Protein AF-H8GZ94-F1 (afdb_monomer)

Organism: Deinococcus gobiensis (strain DSM 21396 / JCM 16679 / CGMCC 1.7299 / I-0) (NCBI:txid745776)

pLDDT: mean 88.28, std 13.11, range [33.66, 98.56]

Structure (mmCIF, N/CA/C/O backbone):
data_AF-H8GZ94-F1
#
_entry.id   AF-H8GZ94-F1
#
loop_
_atom_site.group_PDB
_atom_site.id
_atom_site.type_symbol
_atom_site.label_atom_id
_atom_site.label_alt_id
_atom_site.label_comp_id
_atom_site.label_asym_id
_atom_site.label_entity_id
_atom_site.label_seq_id
_atom_site.pdbx_PDB_ins_code
_atom_site.Cartn_x
_atom_site.Cartn_y
_atom_site.Cartn_z
_atom_site.occupancy
_atom_site.B_iso_or_equiv
_atom_site.auth_seq_id
_atom_site.auth_comp_id
_atom_site.auth_asym_id
_atom_site.auth_atom_id
_atom_site.pdbx_PDB_model_num
ATOM 1 N N . MET A 1 1 ? 19.993 11.493 5.400 1.00 33.66 1 MET A N 1
ATOM 2 C CA . MET A 1 1 ? 18.585 11.873 5.148 1.00 33.66 1 MET A CA 1
ATOM 3 C C . MET A 1 1 ? 18.010 10.772 4.273 1.00 33.66 1 MET A C 1
ATOM 5 O O . MET A 1 1 ? 18.636 10.466 3.273 1.00 33.66 1 MET A O 1
ATOM 9 N N . TRP A 1 2 ? 16.944 10.083 4.679 1.00 35.16 2 TRP A N 1
ATOM 10 C CA . TRP A 1 2 ? 16.466 8.873 3.986 1.00 35.16 2 TRP A CA 1
ATOM 11 C C . TRP A 1 2 ? 15.035 9.115 3.513 1.00 35.16 2 TRP A C 1
ATOM 13 O O . TRP A 1 2 ? 14.228 9.580 4.311 1.00 35.16 2 TRP A O 1
ATOM 23 N N . TRP A 1 3 ? 14.749 8.878 2.231 1.00 47.91 3 TRP A N 1
ATOM 24 C CA . TRP A 1 3 ? 13.504 9.278 1.574 1.00 47.91 3 TRP A CA 1
ATOM 25 C C . TRP A 1 3 ? 12.831 8.080 0.883 1.00 47.91 3 TRP A C 1
ATOM 27 O O . TRP A 1 3 ? 13.333 6.959 0.897 1.00 47.91 3 TRP A O 1
ATOM 37 N N . ALA A 1 4 ? 11.628 8.300 0.361 1.00 42.16 4 ALA A N 1
ATOM 38 C CA . ALA A 1 4 ? 10.856 7.315 -0.382 1.00 42.16 4 ALA A CA 1
ATOM 39 C C . ALA A 1 4 ? 9.926 8.047 -1.359 1.00 42.16 4 ALA A C 1
ATOM 41 O O . ALA A 1 4 ? 9.209 8.961 -0.959 1.00 42.16 4 ALA A O 1
ATOM 42 N N . SER A 1 5 ? 9.956 7.657 -2.636 1.00 43.75 5 SER A N 1
ATOM 43 C CA . SER A 1 5 ? 9.409 8.418 -3.774 1.00 43.75 5 SER A CA 1
ATOM 44 C C . SER A 1 5 ? 8.254 7.753 -4.525 1.00 43.75 5 SER A C 1
ATOM 46 O O . SER A 1 5 ? 7.937 8.171 -5.635 1.00 43.75 5 SER A O 1
ATOM 48 N N . SER A 1 6 ? 7.600 6.735 -3.958 1.00 53.56 6 SER A N 1
ATOM 49 C CA . SER A 1 6 ? 6.406 6.158 -4.600 1.00 53.56 6 SER A CA 1
ATOM 50 C C . SER A 1 6 ? 5.356 7.247 -4.838 1.00 53.56 6 SER A C 1
ATOM 52 O O . SER A 1 6 ? 5.119 8.038 -3.927 1.00 53.56 6 SER A O 1
ATOM 54 N N . ALA A 1 7 ? 4.734 7.300 -6.023 1.00 54.91 7 ALA A N 1
ATOM 55 C CA . ALA A 1 7 ? 3.637 8.222 -6.344 1.00 54.91 7 ALA A CA 1
ATOM 56 C C . ALA A 1 7 ? 2.291 7.773 -5.748 1.00 54.91 7 ALA A C 1
ATOM 58 O O . ALA A 1 7 ? 1.420 8.615 -5.534 1.00 54.91 7 ALA A O 1
ATOM 59 N N . ASP A 1 8 ? 2.161 6.484 -5.422 1.00 67.31 8 ASP A N 1
ATOM 60 C CA . ASP A 1 8 ? 0.963 5.901 -4.827 1.00 67.31 8 ASP A CA 1
ATOM 61 C C . ASP A 1 8 ? 0.708 6.509 -3.434 1.00 67.31 8 ASP A C 1
ATOM 63 O O . ASP A 1 8 ? 1.532 6.332 -2.521 1.00 67.31 8 ASP A O 1
ATOM 67 N N . PRO A 1 9 ? -0.398 7.260 -3.261 1.00 67.69 9 PRO A N 1
ATOM 68 C CA . PRO A 1 9 ? -0.756 7.836 -1.987 1.00 67.69 9 PRO A CA 1
ATOM 69 C C . PRO A 1 9 ? -1.123 6.799 -0.947 1.00 67.69 9 PRO A C 1
ATOM 71 O O . PRO A 1 9 ? -1.115 7.181 0.206 1.00 67.69 9 PRO A O 1
ATOM 74 N N . ASP A 1 10 ? -1.353 5.534 -1.272 1.00 72.50 10 ASP A N 1
ATOM 75 C CA . ASP A 1 10 ? -1.708 4.493 -0.303 1.00 72.50 10 ASP A CA 1
ATOM 76 C C . ASP A 1 10 ? -0.548 3.520 -0.039 1.00 72.50 10 ASP A C 1
ATOM 78 O O . ASP A 1 10 ? -0.680 2.573 0.736 1.00 72.50 10 ASP A O 1
ATOM 82 N N . HIS A 1 11 ? 0.636 3.793 -0.602 1.00 74.38 11 HIS A N 1
ATOM 83 C CA . HIS A 1 11 ? 1.797 2.931 -0.426 1.00 74.38 11 HIS A CA 1
ATOM 84 C C . HIS A 1 11 ? 2.153 2.781 1.070 1.00 74.38 11 HIS A C 1
ATOM 86 O O . HIS A 1 11 ? 2.442 3.787 1.726 1.00 74.38 11 HIS A O 1
ATOM 92 N N . PRO A 1 12 ? 2.254 1.554 1.619 1.00 71.69 12 PRO A N 1
ATOM 93 C CA . PRO A 1 12 ? 2.374 1.326 3.066 1.00 71.69 12 PRO A CA 1
ATOM 94 C C . PRO A 1 12 ? 3.643 1.935 3.681 1.00 71.69 12 PRO A C 1
ATOM 96 O O . PRO A 1 12 ? 3.646 2.386 4.824 1.00 71.69 12 PRO A O 1
ATOM 99 N N . LEU A 1 13 ? 4.732 2.037 2.910 1.00 76.31 13 LEU A N 1
ATOM 100 C CA . LEU A 1 13 ? 5.946 2.727 3.373 1.00 76.31 13 LEU A CA 1
ATOM 101 C C . LEU A 1 13 ? 5.743 4.223 3.655 1.00 76.31 13 LEU A C 1
ATOM 103 O O . LEU A 1 13 ? 6.531 4.791 4.407 1.00 76.31 13 LEU A O 1
ATOM 107 N N . ARG A 1 14 ? 4.696 4.861 3.112 1.00 77.75 14 ARG A N 1
ATOM 108 C CA . ARG A 1 14 ? 4.364 6.252 3.447 1.00 77.75 14 ARG A CA 1
ATOM 109 C C . ARG A 1 14 ? 3.828 6.412 4.875 1.00 77.75 14 ARG A C 1
ATOM 111 O O . ARG A 1 14 ? 3.797 7.530 5.368 1.00 77.75 14 ARG A O 1
ATOM 118 N N . ASP A 1 15 ? 3.432 5.318 5.524 1.00 77.62 15 ASP A N 1
ATOM 119 C CA . ASP A 1 15 ? 3.060 5.273 6.942 1.00 77.62 15 ASP A CA 1
ATOM 120 C C . ASP A 1 15 ? 4.214 4.767 7.811 1.00 77.62 15 ASP A C 1
ATOM 122 O O . ASP A 1 15 ? 4.535 5.363 8.839 1.00 77.62 15 ASP A O 1
ATOM 126 N N . ALA A 1 16 ? 4.872 3.688 7.375 1.00 76.69 16 ALA A N 1
ATOM 127 C CA . ALA A 1 16 ? 5.906 3.024 8.165 1.00 76.69 16 ALA A CA 1
ATOM 128 C C . ALA A 1 16 ? 7.192 3.857 8.310 1.00 76.69 16 ALA A C 1
ATOM 130 O O . ALA A 1 16 ? 7.829 3.828 9.362 1.00 76.69 16 ALA A O 1
ATOM 131 N N . LEU A 1 17 ? 7.596 4.592 7.266 1.00 79.38 17 LEU A N 1
ATOM 132 C CA . LEU A 1 17 ? 8.834 5.376 7.297 1.00 79.38 17 LEU A CA 1
ATOM 133 C C . LEU A 1 17 ? 8.734 6.592 8.241 1.00 79.38 17 LEU A C 1
ATOM 135 O O . LEU A 1 17 ? 9.612 6.710 9.097 1.00 79.38 17 LEU A O 1
ATOM 139 N N . PRO A 1 18 ? 7.691 7.446 8.177 1.00 78.12 18 PRO A N 1
ATOM 140 C CA . PRO A 1 18 ? 7.525 8.532 9.143 1.00 78.12 18 PRO A CA 1
ATOM 141 C C . PRO A 1 18 ? 7.412 8.036 10.582 1.00 78.12 18 PRO A C 1
ATOM 143 O O . PRO A 1 18 ? 8.135 8.532 11.440 1.00 78.12 18 PRO A O 1
ATOM 146 N N . ALA A 1 19 ? 6.642 6.963 10.820 1.00 74.88 19 ALA A N 1
ATOM 147 C CA . ALA A 1 19 ? 6.535 6.349 12.146 1.00 74.88 19 ALA A CA 1
ATOM 148 C C . ALA A 1 19 ? 7.908 5.930 12.713 1.00 74.88 19 ALA A C 1
ATOM 150 O O . ALA A 1 19 ? 8.183 6.106 13.901 1.00 74.88 19 ALA A O 1
ATOM 151 N N . ALA A 1 20 ? 8.809 5.459 11.844 1.00 77.00 20 ALA A N 1
ATOM 152 C CA . ALA A 1 20 ? 10.191 5.130 12.184 1.00 77.00 20 ALA A CA 1
ATOM 153 C C . ALA A 1 20 ? 11.146 6.348 12.229 1.00 77.00 20 ALA A C 1
ATOM 155 O O . ALA A 1 20 ? 12.355 6.181 12.390 1.00 77.00 20 ALA A O 1
ATOM 156 N N . GLY A 1 21 ? 10.629 7.573 12.110 1.00 78.19 21 GLY A N 1
ATOM 157 C CA . GLY A 1 21 ? 11.376 8.830 12.183 1.00 78.19 21 GLY A CA 1
ATOM 158 C C . GLY A 1 21 ? 12.022 9.272 10.868 1.00 78.19 21 GLY A C 1
ATOM 159 O O . GLY A 1 21 ? 12.883 10.156 10.875 1.00 78.19 21 GLY A O 1
ATOM 160 N N . PHE A 1 22 ? 11.654 8.670 9.734 1.00 79.31 22 PHE A N 1
ATOM 161 C CA . PHE A 1 22 ? 12.181 9.058 8.429 1.00 79.31 22 PHE A CA 1
ATOM 162 C C . PHE A 1 22 ? 11.337 10.156 7.784 1.00 79.31 22 PHE A C 1
ATOM 164 O O . PHE A 1 22 ? 10.138 10.010 7.565 1.00 79.31 22 PHE A O 1
ATOM 171 N N . THR A 1 23 ? 11.990 11.248 7.392 1.00 76.88 23 THR A N 1
ATOM 172 C CA . THR A 1 23 ? 11.337 12.318 6.636 1.00 76.88 23 THR A CA 1
ATOM 173 C C . THR A 1 23 ? 11.087 11.891 5.193 1.00 76.88 23 THR A C 1
ATOM 175 O O . THR A 1 23 ? 12.023 11.681 4.421 1.00 76.88 23 THR A O 1
ATOM 178 N N . LEU A 1 24 ? 9.820 11.846 4.795 1.00 74.00 24 LEU A N 1
ATOM 179 C CA . LEU A 1 24 ? 9.445 11.633 3.403 1.00 74.00 24 LEU A CA 1
ATOM 180 C C . LEU A 1 24 ? 9.543 12.930 2.599 1.00 74.00 24 LEU A C 1
ATOM 182 O O . LEU A 1 24 ? 9.115 13.991 3.045 1.00 74.00 24 LEU A O 1
ATOM 186 N N . ARG A 1 25 ? 10.066 12.827 1.377 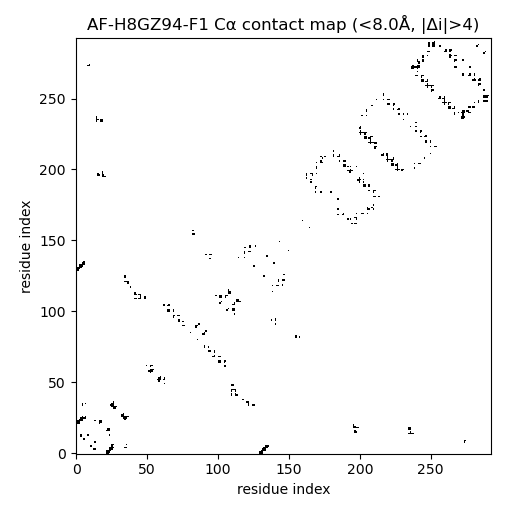1.00 68.94 25 ARG A N 1
ATOM 187 C CA . ARG A 1 25 ? 10.027 13.895 0.372 1.00 68.94 25 ARG A CA 1
ATOM 188 C C . ARG A 1 25 ? 9.197 13.397 -0.809 1.00 68.94 25 ARG A C 1
ATOM 190 O O . ARG A 1 25 ? 9.633 12.501 -1.524 1.00 68.94 25 ARG A O 1
ATOM 197 N N . GLY A 1 26 ? 7.979 13.924 -0.945 1.00 61.31 26 GLY A N 1
ATOM 198 C CA . GLY A 1 26 ? 6.981 13.492 -1.930 1.00 61.31 26 GLY A CA 1
ATOM 199 C C . GLY A 1 26 ? 6.674 14.520 -3.027 1.00 61.31 26 GLY A C 1
ATOM 200 O O . GLY A 1 26 ? 7.299 15.573 -3.111 1.00 61.31 26 GLY A O 1
ATOM 201 N N . VAL A 1 27 ? 5.681 14.179 -3.859 1.00 49.06 27 VAL A N 1
ATOM 202 C CA . VAL A 1 27 ? 5.289 14.775 -5.163 1.00 49.06 27 VAL A CA 1
ATOM 203 C C . VAL A 1 27 ? 4.833 16.247 -5.110 1.00 49.06 27 VAL A C 1
ATOM 205 O O . VAL A 1 27 ? 4.615 16.870 -6.138 1.00 49.06 27 VAL A O 1
ATOM 208 N N . ALA A 1 28 ? 4.726 16.858 -3.938 1.00 43.56 28 ALA A N 1
ATOM 209 C CA . ALA A 1 28 ? 4.537 18.298 -3.823 1.00 43.56 28 ALA A CA 1
ATOM 210 C C . ALA A 1 28 ? 5.059 18.745 -2.460 1.00 43.56 28 ALA A C 1
ATOM 212 O O . ALA A 1 28 ? 4.393 18.569 -1.446 1.00 43.56 28 ALA A O 1
ATOM 213 N N . LEU A 1 29 ? 6.269 19.299 -2.432 1.00 41.12 29 LEU A N 1
ATOM 214 C CA . LEU A 1 29 ? 6.642 20.217 -1.367 1.00 41.12 29 LEU A CA 1
ATOM 215 C C . LEU A 1 29 ? 6.258 21.612 -1.845 1.00 41.12 29 LEU A C 1
ATOM 217 O O . LEU A 1 29 ? 6.767 22.082 -2.871 1.00 41.12 29 LEU A O 1
ATOM 221 N N . GLU A 1 30 ? 5.354 22.245 -1.099 1.00 42.12 30 GLU A N 1
ATOM 222 C CA . GLU A 1 30 ? 5.251 23.698 -1.061 1.00 42.12 30 GLU A CA 1
ATOM 223 C C . GLU A 1 30 ? 6.687 24.233 -0.903 1.00 42.12 30 GLU A C 1
ATOM 225 O O . GLU A 1 30 ? 7.404 23.859 0.021 1.00 42.12 30 GLU A O 1
ATOM 230 N N . GLU A 1 31 ? 7.137 24.994 -1.903 1.00 39.78 31 GLU A N 1
ATOM 231 C CA . GLU A 1 31 ? 8.468 25.618 -2.029 1.00 39.78 31 GLU A CA 1
ATOM 232 C C . GLU A 1 31 ? 9.659 24.783 -2.562 1.00 39.78 31 GLU A C 1
ATOM 234 O O . GLU A 1 31 ? 10.772 25.305 -2.597 1.00 39.78 31 GLU A O 1
ATOM 239 N N . GLY A 1 32 ? 9.479 23.558 -3.088 1.00 44.38 32 GLY A N 1
ATOM 240 C CA . GLY A 1 32 ? 10.638 22.753 -3.551 1.00 44.38 32 GLY A CA 1
ATOM 241 C C . GLY A 1 32 ? 10.481 21.834 -4.767 1.00 44.38 32 GLY A C 1
ATOM 242 O O . GLY A 1 32 ? 11.477 21.259 -5.202 1.00 44.38 32 GLY A O 1
ATOM 243 N N . GLY A 1 33 ? 9.282 21.701 -5.341 1.00 51.66 33 GLY A N 1
ATOM 244 C CA . GLY A 1 33 ? 9.035 20.839 -6.505 1.00 51.66 33 GLY A CA 1
ATOM 245 C C . GLY A 1 33 ? 9.030 19.332 -6.190 1.00 51.66 33 GLY A C 1
ATOM 246 O O . GLY A 1 33 ? 9.651 18.855 -5.244 1.00 51.66 33 GLY A O 1
ATOM 247 N N . ALA A 1 34 ? 8.282 18.566 -6.983 1.00 59.12 34 ALA A N 1
ATOM 248 C CA . ALA A 1 34 ? 8.189 17.111 -6.868 1.00 59.12 34 ALA A CA 1
ATOM 249 C C . ALA A 1 34 ? 9.530 16.431 -7.209 1.00 59.12 34 ALA A C 1
ATOM 251 O O . ALA A 1 34 ? 10.133 16.764 -8.227 1.00 59.12 34 ALA A O 1
ATOM 252 N N . LEU A 1 35 ? 9.988 15.434 -6.443 1.00 64.62 35 LEU A N 1
ATOM 253 C CA . LEU A 1 35 ? 11.118 14.585 -6.873 1.00 64.62 35 LEU A CA 1
ATOM 254 C C . LEU A 1 35 ? 10.726 13.647 -8.022 1.00 64.62 35 LEU A C 1
ATOM 256 O O . LEU A 1 35 ? 11.535 13.382 -8.907 1.00 64.62 35 LEU A O 1
ATOM 260 N N . THR A 1 36 ? 9.477 13.189 -8.039 1.00 64.25 36 THR A N 1
ATOM 261 C CA . THR A 1 36 ? 8.897 12.434 -9.149 1.00 64.25 36 THR A CA 1
ATOM 262 C C . THR A 1 36 ? 8.179 13.382 -10.108 1.00 64.25 36 THR A C 1
ATOM 264 O O . THR A 1 36 ? 7.261 14.090 -9.691 1.00 64.25 36 THR A O 1
ATOM 267 N N . PRO A 1 37 ? 8.579 13.436 -11.387 1.00 68.50 37 PRO A N 1
ATOM 268 C CA . PRO A 1 37 ? 7.817 14.168 -12.386 1.00 68.50 37 PRO A CA 1
ATOM 269 C C . PRO A 1 37 ? 6.441 13.532 -12.601 1.00 68.50 37 PRO A C 1
ATOM 271 O O . PRO A 1 37 ? 6.271 12.323 -12.440 1.00 68.50 37 PRO A O 1
ATOM 274 N N . ASP A 1 38 ? 5.469 14.345 -13.009 1.00 74.75 38 ASP A N 1
ATOM 275 C CA . ASP A 1 38 ? 4.198 13.824 -13.497 1.00 74.75 38 ASP A CA 1
ATOM 276 C C . ASP A 1 38 ? 4.400 13.205 -14.889 1.00 74.75 38 ASP A C 1
ATOM 278 O O . ASP A 1 38 ? 4.720 13.892 -15.866 1.00 74.75 38 ASP A O 1
ATOM 282 N N . TRP A 1 39 ? 4.237 11.885 -14.962 1.00 82.06 39 TRP A N 1
ATOM 283 C CA . TRP A 1 39 ? 4.349 11.103 -16.189 1.00 82.06 39 TRP A CA 1
ATOM 284 C C . TRP A 1 39 ? 3.008 10.564 -16.692 1.00 82.06 39 TRP A C 1
ATOM 286 O O . TRP A 1 39 ? 3.009 9.726 -17.590 1.00 82.06 39 TRP A O 1
ATOM 296 N N . GLN A 1 40 ? 1.867 11.063 -16.197 1.00 83.25 40 GLN A N 1
ATOM 297 C CA . GLN A 1 40 ? 0.540 10.639 -16.678 1.00 83.25 40 GLN A CA 1
ATOM 298 C C . GLN A 1 40 ? 0.384 10.789 -18.200 1.00 83.25 40 GLN A C 1
ATOM 300 O O . GLN A 1 40 ? -0.305 10.004 -18.850 1.00 83.25 40 GLN A O 1
ATOM 305 N N . TRP A 1 41 ? 1.074 11.764 -18.798 1.00 86.88 41 TRP A N 1
ATOM 306 C CA . TRP A 1 41 ? 1.126 11.941 -20.249 1.00 86.88 41 TRP A CA 1
ATOM 307 C C . TRP A 1 41 ? 1.686 10.710 -20.986 1.00 86.88 41 TRP A C 1
ATOM 309 O O . TRP A 1 41 ? 1.211 10.390 -22.074 1.00 86.88 41 TRP A O 1
ATOM 319 N N . ALA A 1 42 ? 2.648 9.987 -20.404 1.00 88.94 42 ALA A N 1
ATOM 320 C CA . ALA A 1 42 ? 3.250 8.809 -21.024 1.00 88.94 42 ALA A CA 1
ATOM 321 C C . ALA A 1 42 ? 2.262 7.633 -21.080 1.00 88.94 42 ALA A C 1
ATOM 323 O O . ALA A 1 42 ? 2.235 6.904 -22.073 1.00 88.94 42 ALA A O 1
ATOM 324 N N . ASP A 1 43 ? 1.414 7.484 -20.057 1.00 86.69 43 ASP A N 1
ATOM 325 C CA . ASP A 1 43 ? 0.334 6.492 -20.044 1.00 86.69 43 ASP A CA 1
ATOM 326 C C . ASP A 1 43 ? -0.772 6.840 -21.047 1.00 86.69 43 ASP A C 1
ATOM 328 O O . ASP A 1 43 ? -1.268 5.961 -21.757 1.00 86.69 43 ASP A O 1
ATOM 332 N N . LEU A 1 44 ? -1.122 8.125 -21.173 1.00 91.56 44 LEU A N 1
ATOM 333 C CA . LEU A 1 44 ? -2.094 8.589 -22.168 1.00 91.56 44 LEU A CA 1
ATOM 334 C C . LEU A 1 44 ? -1.617 8.316 -23.600 1.00 91.56 44 LEU A C 1
ATOM 336 O O . LEU A 1 44 ? -2.373 7.785 -24.415 1.00 91.56 44 LEU A O 1
ATOM 340 N N . GLU A 1 45 ? -0.363 8.641 -23.914 1.00 95.31 45 GLU A N 1
ATOM 341 C CA . GLU A 1 45 ? 0.210 8.372 -25.237 1.00 95.31 45 GLU A CA 1
ATOM 342 C C . GLU A 1 45 ? 0.342 6.868 -25.515 1.00 95.31 45 GLU A C 1
ATOM 344 O O . GLU A 1 45 ? 0.081 6.420 -26.636 1.00 95.31 45 GLU A O 1
ATOM 349 N N . ARG A 1 46 ? 0.675 6.066 -24.493 1.00 92.50 46 ARG A N 1
ATOM 350 C CA . ARG A 1 46 ? 0.685 4.601 -24.585 1.00 92.50 46 ARG A CA 1
ATOM 351 C C . ARG A 1 46 ? -0.694 4.056 -24.961 1.00 92.50 46 ARG A C 1
ATOM 353 O O . ARG A 1 46 ? -0.797 3.281 -25.911 1.00 92.50 46 ARG A O 1
ATOM 360 N N . ALA A 1 47 ? -1.748 4.494 -24.274 1.00 93.62 47 ALA A N 1
ATOM 361 C CA . ALA A 1 47 ? -3.118 4.066 -24.557 1.00 93.62 47 ALA A CA 1
ATOM 362 C C . ALA A 1 47 ? -3.570 4.455 -25.980 1.00 93.62 47 ALA A C 1
ATOM 364 O O . ALA A 1 47 ? -4.231 3.677 -26.674 1.00 93.62 47 ALA A O 1
ATOM 365 N N . GLN A 1 48 ? -3.176 5.642 -26.457 1.00 96.81 48 GLN A N 1
ATOM 366 C CA . GLN A 1 48 ? -3.446 6.076 -27.832 1.00 96.81 48 GLN A CA 1
ATOM 367 C C . GLN A 1 48 ? -2.739 5.190 -28.867 1.00 96.81 48 GLN A C 1
ATOM 369 O O . GLN A 1 48 ? -3.368 4.769 -29.843 1.00 96.81 48 GLN A O 1
ATOM 374 N N . LEU A 1 49 ? -1.458 4.864 -28.650 1.00 96.62 49 LEU A N 1
ATOM 375 C CA . LEU A 1 49 ? -0.709 3.956 -29.521 1.00 96.62 49 LEU A CA 1
ATOM 376 C C . LEU A 1 49 ? -1.363 2.571 -29.574 1.00 96.62 49 LEU A C 1
ATOM 378 O O . LEU A 1 49 ? -1.523 2.016 -30.660 1.00 96.62 49 LEU A O 1
ATOM 382 N N . GLU A 1 50 ? -1.756 2.010 -28.430 1.00 95.56 50 GLU A N 1
ATOM 383 C CA . GLU A 1 50 ? -2.420 0.703 -28.369 1.00 95.56 50 GLU A CA 1
ATOM 384 C C . GLU A 1 50 ? -3.725 0.692 -29.172 1.00 95.56 50 GLU A C 1
ATOM 386 O O . GLU A 1 50 ? -3.939 -0.207 -29.991 1.00 95.56 50 GLU A O 1
ATOM 391 N N . SER A 1 51 ? -4.552 1.731 -29.012 1.00 96.88 51 SER A N 1
ATOM 392 C CA . SER A 1 51 ? -5.787 1.914 -29.783 1.00 96.88 51 SER A CA 1
ATOM 393 C C . SER A 1 51 ? -5.526 1.983 -31.292 1.00 96.88 51 SER A C 1
ATOM 395 O O . SER A 1 51 ? -6.253 1.380 -32.085 1.00 96.88 51 SER A O 1
ATOM 397 N N . PHE A 1 52 ? -4.456 2.666 -31.711 1.00 97.19 52 PHE A N 1
ATOM 398 C CA . PHE A 1 52 ? -4.055 2.727 -33.115 1.00 97.19 52 PHE A CA 1
ATOM 399 C C . PHE A 1 52 ? -3.561 1.369 -33.635 1.00 97.19 52 PHE A C 1
ATOM 401 O O . PHE A 1 52 ? -4.025 0.890 -34.670 1.00 97.19 52 PHE A O 1
ATOM 408 N N . LEU A 1 53 ? -2.652 0.705 -32.916 1.00 97.12 53 LEU A N 1
ATOM 409 C CA . LEU A 1 53 ? -2.077 -0.581 -33.324 1.00 97.12 53 LEU A CA 1
ATOM 410 C C . LEU A 1 53 ? -3.128 -1.696 -33.395 1.00 97.12 53 LEU A C 1
ATOM 412 O O . LEU A 1 53 ? -3.034 -2.570 -34.263 1.00 97.12 53 LEU A O 1
ATOM 416 N N . ALA A 1 54 ? -4.147 -1.658 -32.533 1.00 96.75 54 ALA A N 1
ATOM 417 C CA . ALA A 1 54 ? -5.237 -2.630 -32.522 1.00 96.75 54 ALA A CA 1
ATOM 418 C C . ALA A 1 54 ? -6.051 -2.649 -33.831 1.00 96.75 54 ALA A C 1
ATOM 420 O O . ALA A 1 54 ? -6.606 -3.690 -34.193 1.00 96.75 54 ALA A O 1
ATOM 421 N N . GLN A 1 55 ? -6.074 -1.539 -34.578 1.00 97.50 55 GLN A N 1
ATOM 422 C CA . GLN A 1 55 ? -6.821 -1.411 -35.836 1.00 97.50 55 GLN A CA 1
ATOM 423 C C . GLN A 1 55 ? -6.175 -2.184 -36.998 1.00 97.50 55 GLN A C 1
ATOM 425 O O . GLN A 1 55 ? -6.851 -2.507 -37.975 1.00 97.50 55 GLN A O 1
ATOM 430 N N . TYR A 1 56 ? -4.888 -2.544 -36.896 1.00 96.44 56 TYR A N 1
ATOM 431 C CA . TYR A 1 56 ? -4.129 -3.155 -37.991 1.00 96.44 56 TYR A CA 1
ATOM 432 C C . TYR A 1 56 ? -3.646 -4.576 -37.646 1.00 96.44 56 TYR A C 1
ATOM 434 O O . TYR A 1 56 ? -3.196 -4.826 -36.527 1.00 96.44 56 TYR A O 1
ATOM 442 N N . PRO A 1 57 ? -3.664 -5.546 -38.586 1.00 95.94 57 PRO A N 1
ATOM 443 C CA . PRO A 1 57 ? -3.161 -6.904 -38.333 1.00 95.94 57 PRO A CA 1
ATOM 444 C C . PRO A 1 57 ? -1.701 -6.957 -37.857 1.00 95.94 57 PRO A C 1
ATOM 446 O O . PRO A 1 57 ? -1.385 -7.711 -36.939 1.00 95.94 57 PRO A O 1
ATOM 449 N N . GLN A 1 58 ? -0.827 -6.136 -38.449 1.00 95.69 58 GLN A N 1
ATOM 450 C CA . GLN A 1 58 ? 0.585 -6.043 -38.062 1.00 95.69 58 GLN A CA 1
ATOM 451 C C . GLN A 1 58 ? 0.738 -5.431 -36.662 1.00 95.69 58 GLN A C 1
ATOM 453 O O . GLN A 1 58 ? 1.473 -5.971 -35.837 1.00 95.69 58 GLN A O 1
ATOM 458 N N . GLY A 1 59 ? -0.022 -4.372 -36.354 1.00 96.81 59 GLY A N 1
ATOM 459 C CA . GLY A 1 59 ? -0.037 -3.745 -35.030 1.00 96.81 59 GLY A CA 1
ATOM 460 C C . GLY A 1 59 ? -0.504 -4.701 -33.930 1.00 96.81 59 GLY A C 1
ATOM 461 O O . GLY A 1 59 ? 0.165 -4.837 -32.911 1.00 96.81 59 GLY A O 1
ATOM 462 N N . ARG A 1 60 ? -1.554 -5.493 -34.180 1.00 97.75 60 ARG A N 1
ATOM 463 C CA . ARG A 1 60 ? -1.970 -6.588 -33.279 1.00 97.75 60 ARG A CA 1
ATOM 464 C C . ARG A 1 60 ? -0.898 -7.665 -33.090 1.00 97.75 60 ARG A C 1
ATOM 466 O O . ARG A 1 60 ? -0.892 -8.348 -32.070 1.00 97.75 60 ARG A O 1
ATOM 473 N N . GLY A 1 61 ? -0.017 -7.872 -34.069 1.00 98.00 61 GLY A N 1
ATOM 474 C CA . GLY A 1 61 ? 1.164 -8.729 -33.923 1.00 98.00 61 GLY A CA 1
ATOM 475 C C . GLY A 1 61 ? 2.167 -8.152 -32.925 1.00 98.00 61 GLY A C 1
ATOM 476 O O . GLY A 1 61 ? 2.565 -8.849 -31.996 1.00 98.00 61 GLY A O 1
ATOM 477 N N . ARG A 1 62 ? 2.496 -6.864 -33.070 1.00 97.69 62 ARG A N 1
ATOM 478 C CA . ARG A 1 62 ? 3.394 -6.124 -32.166 1.00 97.69 62 ARG A CA 1
ATOM 479 C C . ARG A 1 62 ? 2.866 -6.096 -30.727 1.00 97.69 62 ARG A C 1
ATOM 481 O O . ARG A 1 62 ? 3.605 -6.403 -29.799 1.00 97.69 62 ARG A O 1
ATOM 488 N N . LEU A 1 63 ? 1.570 -5.827 -30.549 1.00 97.62 63 LEU A N 1
ATOM 489 C CA . LEU A 1 63 ? 0.917 -5.845 -29.234 1.00 97.62 63 LEU A CA 1
ATOM 490 C C . LEU A 1 63 ? 0.980 -7.226 -28.568 1.00 97.62 63 LEU A C 1
ATOM 492 O O . LEU A 1 63 ? 1.262 -7.313 -27.379 1.00 97.62 63 LEU A O 1
ATOM 496 N N . ARG A 1 64 ? 0.777 -8.314 -29.326 1.00 98.06 64 ARG A N 1
ATOM 497 C CA . ARG A 1 64 ? 0.911 -9.680 -28.791 1.00 98.06 64 ARG A CA 1
ATOM 498 C C . ARG A 1 64 ? 2.339 -10.009 -28.362 1.00 98.06 64 ARG A C 1
ATOM 500 O O . ARG A 1 64 ? 2.507 -10.690 -27.360 1.00 98.06 64 ARG A O 1
ATOM 507 N N . ALA A 1 65 ? 3.344 -9.540 -29.100 1.00 97.38 65 ALA A N 1
ATOM 508 C CA . ALA A 1 65 ? 4.743 -9.732 -28.724 1.00 97.38 65 ALA A CA 1
ATOM 509 C C . ALA A 1 65 ? 5.079 -9.004 -27.411 1.00 97.38 65 ALA A C 1
ATOM 511 O O . ALA A 1 65 ? 5.674 -9.599 -26.520 1.00 97.38 65 ALA A O 1
ATOM 512 N N . ALA A 1 66 ? 4.623 -7.758 -27.255 1.00 96.25 66 ALA A N 1
ATOM 513 C CA . ALA A 1 66 ? 4.785 -7.010 -26.009 1.00 96.25 66 ALA A CA 1
ATOM 514 C C . ALA A 1 66 ? 4.053 -7.669 -24.826 1.00 96.25 66 ALA A C 1
ATOM 516 O O . ALA A 1 66 ? 4.630 -7.829 -23.756 1.00 96.25 66 ALA A O 1
ATOM 517 N N . ALA A 1 67 ? 2.816 -8.130 -25.039 1.00 95.50 67 ALA A N 1
ATOM 518 C CA . ALA A 1 67 ? 2.047 -8.835 -24.014 1.00 95.50 67 ALA A CA 1
ATOM 519 C C . ALA A 1 67 ? 2.698 -10.165 -23.590 1.00 95.50 67 ALA A C 1
ATOM 521 O O . ALA A 1 67 ? 2.570 -10.573 -22.439 1.00 95.50 67 ALA A O 1
ATOM 522 N N . ALA A 1 68 ? 3.406 -10.848 -24.497 1.00 97.94 68 ALA A N 1
ATOM 523 C CA . ALA A 1 68 ? 4.167 -12.046 -24.150 1.00 97.94 68 ALA A CA 1
ATOM 524 C C . ALA A 1 68 ? 5.334 -11.718 -23.203 1.00 97.94 68 ALA A C 1
ATOM 526 O O . ALA A 1 68 ? 5.495 -12.399 -22.194 1.00 97.94 68 ALA A O 1
ATOM 527 N N . ALA A 1 69 ? 6.081 -10.641 -23.472 1.00 95.19 69 ALA A N 1
ATOM 528 C CA . ALA A 1 69 ? 7.148 -10.177 -22.582 1.00 95.19 69 ALA A CA 1
ATOM 529 C C . ALA A 1 69 ? 6.610 -9.783 -21.193 1.00 95.19 69 ALA A C 1
ATOM 531 O O . ALA A 1 69 ? 7.204 -10.124 -20.171 1.00 95.19 69 ALA A O 1
ATOM 532 N N . GLU A 1 70 ? 5.459 -9.106 -21.142 1.00 94.19 70 GLU A N 1
ATOM 533 C CA . GLU A 1 70 ? 4.783 -8.772 -19.883 1.00 94.19 70 GLU A CA 1
ATOM 534 C C . GLU A 1 70 ? 4.342 -10.029 -19.118 1.00 94.19 70 GLU A C 1
ATOM 536 O O . GLU A 1 70 ? 4.542 -10.121 -17.907 1.00 94.19 70 GLU A O 1
ATOM 541 N N . ALA A 1 71 ? 3.803 -11.035 -19.813 1.00 96.00 71 ALA A N 1
ATOM 542 C CA . ALA A 1 71 ? 3.414 -12.303 -19.200 1.00 96.00 71 ALA A CA 1
ATOM 543 C C . ALA A 1 71 ? 4.617 -13.076 -18.631 1.00 96.00 71 ALA A C 1
ATOM 545 O O . ALA A 1 71 ? 4.508 -13.674 -17.559 1.00 96.00 71 ALA A O 1
ATOM 546 N N . GLU A 1 72 ? 5.766 -13.050 -19.310 1.00 95.94 72 GLU A N 1
ATOM 547 C CA . GLU A 1 72 ? 7.009 -13.662 -18.829 1.00 95.94 72 GLU A CA 1
ATOM 548 C C . GLU A 1 72 ? 7.524 -12.980 -17.555 1.00 95.94 72 GLU A C 1
ATOM 550 O O . GLU A 1 72 ? 7.805 -13.662 -16.561 1.00 95.94 72 GLU A O 1
ATOM 555 N N . LEU A 1 73 ? 7.570 -11.641 -17.535 1.00 93.50 73 LEU A N 1
ATOM 556 C CA . LEU A 1 73 ? 7.918 -10.887 -16.328 1.00 93.50 73 LEU A CA 1
ATOM 557 C C . LEU A 1 73 ? 6.907 -11.147 -15.201 1.00 93.50 73 LEU A C 1
ATOM 559 O O . LEU A 1 73 ? 7.293 -11.402 -14.060 1.00 93.50 73 LEU A O 1
ATOM 563 N N . GLY A 1 74 ? 5.611 -11.158 -15.518 1.00 93.56 74 GLY A N 1
ATOM 564 C CA . GLY A 1 74 ? 4.545 -11.472 -14.569 1.00 93.56 74 GLY A CA 1
ATOM 565 C C . GLY A 1 74 ? 4.702 -12.862 -13.947 1.00 93.56 74 GLY A C 1
ATOM 566 O O . GLY A 1 74 ? 4.574 -13.015 -12.730 1.00 93.56 74 GLY A O 1
ATOM 567 N N . ALA A 1 75 ? 5.054 -13.876 -14.741 1.00 94.19 75 ALA A N 1
ATOM 568 C CA . ALA A 1 75 ? 5.325 -15.227 -14.249 1.00 94.19 75 ALA A CA 1
ATOM 569 C C . ALA A 1 75 ? 6.545 -15.267 -13.311 1.00 94.19 75 ALA A C 1
ATOM 571 O O . ALA A 1 75 ? 6.521 -15.954 -12.284 1.00 94.19 75 ALA A O 1
ATOM 572 N N . LEU A 1 76 ? 7.594 -14.500 -13.625 1.00 92.50 76 LEU A N 1
ATOM 573 C CA . LEU A 1 76 ? 8.783 -14.374 -12.783 1.00 92.50 76 LEU A CA 1
ATOM 574 C C . LEU A 1 76 ? 8.456 -13.737 -11.422 1.00 92.50 76 LEU A C 1
ATOM 576 O O . LEU A 1 76 ? 8.887 -14.260 -10.386 1.00 92.50 76 LEU A O 1
ATOM 580 N N . LEU A 1 77 ? 7.665 -12.659 -11.421 1.00 90.50 77 LEU A N 1
ATOM 581 C CA . LEU A 1 77 ? 7.266 -11.908 -10.223 1.00 90.50 77 LEU A CA 1
ATOM 582 C C . LEU A 1 77 ? 6.178 -12.606 -9.391 1.00 90.50 77 LEU A C 1
ATOM 584 O O . LEU A 1 77 ? 6.077 -12.361 -8.193 1.00 90.50 77 LEU A O 1
ATOM 588 N N . SER A 1 78 ? 5.404 -13.516 -9.989 1.00 91.38 78 SER A N 1
ATOM 589 C CA . SER A 1 78 ? 4.368 -14.294 -9.284 1.00 91.38 78 SER A CA 1
ATOM 590 C C . SER A 1 78 ? 4.936 -15.402 -8.389 1.00 91.38 78 SER A C 1
ATOM 592 O O . SER A 1 78 ? 4.247 -15.937 -7.521 1.00 91.38 78 SER A O 1
ATOM 594 N N . ARG A 1 79 ? 6.200 -15.781 -8.590 1.00 91.38 79 ARG A N 1
ATOM 595 C CA . ARG A 1 79 ? 6.916 -16.705 -7.699 1.00 91.38 79 ARG A CA 1
ATOM 596 C C . ARG A 1 79 ? 7.287 -15.991 -6.387 1.00 91.38 79 ARG A C 1
ATOM 598 O O . ARG A 1 79 ? 7.592 -14.803 -6.442 1.00 91.38 79 ARG A O 1
ATOM 605 N N . PRO A 1 80 ? 7.403 -16.690 -5.239 1.00 89.12 80 PRO A N 1
ATOM 606 C CA . PRO A 1 80 ? 7.752 -16.068 -3.956 1.00 89.12 80 PRO A CA 1
ATOM 607 C C . PRO A 1 80 ? 8.990 -15.157 -4.031 1.00 89.12 80 PRO A C 1
ATOM 609 O O . PRO A 1 80 ? 10.085 -15.608 -4.380 1.00 89.12 80 PRO A O 1
ATOM 612 N N . LEU A 1 81 ? 8.817 -13.871 -3.721 1.00 85.56 81 LEU A N 1
ATOM 613 C CA . LEU A 1 81 ? 9.880 -12.864 -3.723 1.00 85.56 81 LEU A CA 1
ATOM 614 C C . LEU A 1 81 ? 10.489 -12.764 -2.322 1.00 85.56 81 LEU A C 1
ATOM 616 O O . LEU A 1 81 ? 9.962 -12.089 -1.443 1.00 85.56 81 LEU A O 1
ATOM 620 N N . THR A 1 82 ? 11.592 -13.475 -2.100 1.00 85.38 82 THR A N 1
ATOM 621 C CA . THR A 1 82 ? 12.389 -13.339 -0.873 1.00 85.38 82 THR A CA 1
ATOM 622 C C . THR A 1 82 ? 13.359 -12.156 -0.993 1.00 85.38 82 THR A C 1
ATOM 624 O O . THR A 1 82 ? 13.695 -11.769 -2.116 1.00 85.38 82 THR A O 1
ATOM 627 N N . PRO A 1 83 ? 13.878 -11.613 0.126 1.00 83.44 83 PRO A N 1
ATOM 628 C CA . PRO A 1 83 ? 14.898 -10.559 0.096 1.00 83.44 83 PRO A CA 1
ATOM 629 C C . PRO A 1 83 ? 16.119 -10.918 -0.772 1.00 83.44 83 PRO A C 1
ATOM 631 O O . PRO A 1 83 ? 16.588 -10.096 -1.551 1.00 83.44 83 PRO A O 1
ATOM 634 N N . ALA A 1 84 ? 16.569 -12.178 -0.727 1.00 82.81 84 ALA A N 1
ATOM 635 C CA . ALA A 1 84 ? 17.665 -12.674 -1.564 1.00 82.81 84 ALA A CA 1
ATOM 636 C C . ALA A 1 84 ? 17.305 -12.788 -3.058 1.00 82.81 84 ALA A C 1
ATOM 638 O O . ALA A 1 84 ? 18.188 -12.765 -3.913 1.00 82.81 84 ALA A O 1
ATOM 639 N N . ARG A 1 85 ? 16.016 -12.944 -3.388 1.00 88.44 85 ARG A N 1
ATOM 640 C CA . ARG A 1 85 ? 15.549 -13.140 -4.765 1.00 88.44 85 ARG A CA 1
ATOM 641 C C . ARG A 1 85 ? 15.160 -11.840 -5.456 1.00 88.44 85 ARG A C 1
ATOM 643 O O . ARG A 1 85 ? 15.398 -11.718 -6.646 1.00 88.44 85 ARG A O 1
ATOM 650 N N . VAL A 1 86 ? 14.568 -10.880 -4.746 1.00 88.00 86 VAL A N 1
ATOM 651 C CA . VAL A 1 86 ? 14.004 -9.667 -5.369 1.00 88.00 86 VAL A CA 1
ATOM 652 C C . VAL A 1 86 ? 15.058 -8.805 -6.078 1.00 88.00 86 VAL A C 1
ATOM 654 O O . VAL A 1 86 ? 14.741 -8.161 -7.070 1.00 88.00 86 VAL A O 1
ATOM 657 N N . LEU A 1 87 ? 16.314 -8.853 -5.621 1.00 88.62 87 LEU A N 1
ATOM 658 C CA . LEU A 1 87 ? 17.461 -8.186 -6.252 1.00 88.62 87 LEU A CA 1
ATOM 659 C C . LEU A 1 87 ? 18.445 -9.175 -6.902 1.00 88.62 87 LEU A C 1
ATOM 661 O O . LEU A 1 87 ? 19.600 -8.827 -7.140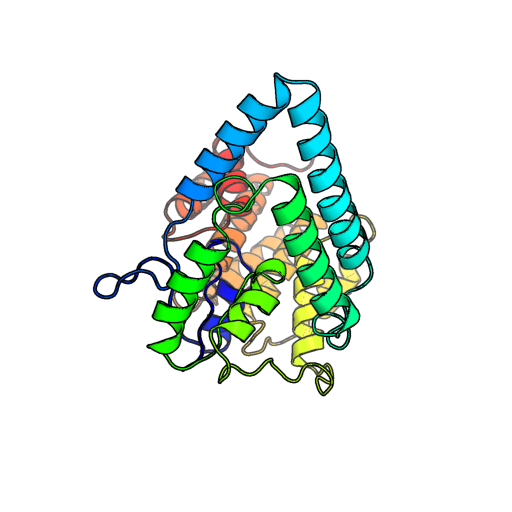 1.00 88.62 87 LEU A O 1
ATOM 665 N N . SER A 1 88 ? 18.030 -10.422 -7.148 1.00 90.56 88 SER A N 1
ATOM 666 C CA . SER A 1 88 ? 18.914 -11.419 -7.756 1.00 90.56 88 SER A CA 1
ATOM 667 C C . SER A 1 88 ? 19.170 -11.113 -9.238 1.00 90.56 88 SER A C 1
ATOM 669 O O . SER A 1 88 ? 18.324 -10.493 -9.892 1.00 90.56 88 SER A O 1
ATOM 671 N N . PRO A 1 89 ? 20.284 -11.609 -9.811 1.00 92.31 89 PRO A N 1
ATOM 672 C CA . PRO A 1 89 ? 20.533 -11.499 -11.247 1.00 92.31 89 PRO A CA 1
ATOM 673 C C . PRO A 1 89 ? 19.380 -12.047 -12.099 1.00 92.31 89 PRO A C 1
ATOM 675 O O . PRO A 1 89 ? 18.996 -11.405 -13.061 1.00 92.31 89 PRO A O 1
ATOM 678 N N . GLU A 1 90 ? 18.745 -13.159 -11.694 1.00 93.62 90 GLU A N 1
ATOM 679 C CA . GLU A 1 90 ? 17.575 -13.727 -12.394 1.00 93.62 90 GLU A CA 1
ATOM 680 C C . GLU A 1 90 ? 16.447 -12.694 -12.557 1.00 93.62 90 GLU A C 1
ATOM 682 O O . GLU A 1 90 ? 15.890 -12.550 -13.645 1.00 93.62 90 GLU A O 1
ATOM 687 N N . VAL A 1 91 ? 16.107 -11.969 -11.484 1.00 93.56 91 VAL A N 1
ATOM 688 C CA . VAL A 1 91 ? 15.029 -10.970 -11.514 1.00 93.56 91 VAL A CA 1
ATOM 689 C C . VAL A 1 91 ? 15.447 -9.737 -12.307 1.00 93.56 91 VAL A C 1
ATOM 691 O O . VAL A 1 91 ? 14.687 -9.281 -13.158 1.00 93.56 91 VAL A O 1
ATOM 694 N N . LEU A 1 92 ? 16.654 -9.216 -12.072 1.00 93.00 92 LEU A N 1
ATOM 695 C CA . LEU A 1 92 ? 17.137 -8.014 -12.756 1.00 93.00 92 LEU A CA 1
ATOM 696 C C . LEU A 1 92 ? 17.326 -8.243 -14.262 1.00 93.00 92 LEU A C 1
ATOM 698 O O . LEU A 1 92 ? 16.958 -7.380 -15.057 1.00 93.00 92 LEU A O 1
ATOM 702 N N . ASP A 1 93 ? 17.830 -9.408 -14.666 1.00 95.44 93 ASP A N 1
ATOM 703 C CA . ASP A 1 93 ? 17.972 -9.783 -16.075 1.00 95.44 93 ASP A CA 1
ATOM 704 C C . ASP A 1 93 ? 16.606 -10.027 -16.725 1.00 95.44 93 ASP A C 1
ATOM 706 O O . ASP A 1 93 ? 16.386 -9.606 -17.860 1.00 95.44 93 ASP A O 1
ATOM 710 N N . GLY A 1 94 ? 15.651 -10.617 -15.997 1.00 95.88 94 GLY A N 1
ATOM 711 C CA . GLY A 1 94 ? 14.266 -10.753 -16.457 1.00 95.88 94 GLY A CA 1
ATOM 712 C C . GLY A 1 94 ? 13.595 -9.402 -16.724 1.00 95.88 94 GLY A C 1
ATOM 713 O O . GLY A 1 94 ? 12.932 -9.227 -17.745 1.00 95.88 94 GLY A O 1
ATOM 714 N N . VAL A 1 95 ? 13.825 -8.411 -15.857 1.00 95.19 95 VAL A N 1
ATOM 715 C CA . VAL A 1 95 ? 13.358 -7.031 -16.069 1.00 95.19 95 VAL A CA 1
ATOM 716 C C . VAL A 1 95 ? 14.032 -6.390 -17.291 1.00 95.19 95 VAL A C 1
ATOM 718 O O . VAL A 1 95 ? 13.356 -5.748 -18.097 1.00 95.19 95 VAL A O 1
ATOM 721 N N . ARG A 1 96 ? 15.349 -6.575 -17.473 1.00 95.81 96 ARG A N 1
ATOM 722 C CA . ARG A 1 96 ? 16.071 -6.078 -18.663 1.00 95.81 96 ARG A CA 1
ATOM 723 C C . ARG A 1 96 ? 15.505 -6.679 -19.950 1.00 95.81 96 ARG A C 1
ATOM 725 O O . ARG A 1 96 ? 15.210 -5.935 -20.884 1.00 95.81 96 ARG A O 1
ATOM 732 N N . ALA A 1 97 ? 15.302 -7.997 -19.969 1.00 96.44 97 ALA A N 1
ATOM 733 C CA . ALA A 1 97 ? 14.746 -8.722 -21.107 1.00 96.44 97 ALA A CA 1
ATOM 734 C C . ALA A 1 97 ? 13.326 -8.248 -21.451 1.00 96.44 97 ALA A C 1
ATOM 736 O O . ALA A 1 97 ? 13.017 -8.044 -22.624 1.00 96.44 97 ALA A O 1
ATOM 737 N N . TYR A 1 98 ? 12.487 -7.993 -20.441 1.00 95.69 98 TYR A N 1
ATOM 738 C CA . TYR A 1 98 ? 11.156 -7.417 -20.635 1.00 95.69 98 TYR A CA 1
ATOM 739 C C . TYR A 1 98 ? 11.204 -6.066 -21.363 1.00 95.69 98 TYR A C 1
ATOM 741 O O . TYR A 1 98 ? 10.490 -5.868 -22.352 1.00 95.69 98 TYR A O 1
ATOM 749 N N . HIS A 1 99 ? 12.063 -5.142 -20.921 1.00 94.44 99 HIS A N 1
ATOM 750 C CA . HIS A 1 99 ? 12.174 -3.823 -21.554 1.00 94.44 99 HIS A CA 1
ATOM 751 C C . HIS A 1 99 ? 12.774 -3.893 -22.956 1.00 94.44 99 HIS A C 1
ATOM 753 O O . HIS A 1 99 ? 12.309 -3.193 -23.855 1.00 94.44 99 HIS A O 1
ATOM 759 N N . GLU A 1 100 ? 13.768 -4.755 -23.175 1.00 96.56 100 GLU A N 1
ATOM 760 C CA . GLU A 1 100 ? 14.348 -4.980 -24.501 1.00 96.56 100 GLU A CA 1
ATOM 761 C C . GLU A 1 100 ? 13.314 -5.551 -25.480 1.00 96.56 100 GLU A C 1
ATOM 763 O O . GLU A 1 100 ? 13.140 -5.008 -26.573 1.00 96.56 100 GLU A O 1
ATOM 768 N N . ALA A 1 101 ? 12.568 -6.581 -25.074 1.00 97.31 101 ALA A N 1
ATOM 769 C CA . ALA A 1 101 ? 11.520 -7.188 -25.890 1.00 97.31 101 ALA A CA 1
ATOM 770 C C . ALA A 1 101 ? 10.377 -6.205 -26.181 1.00 97.31 101 ALA A C 1
ATOM 772 O O . ALA A 1 101 ? 9.904 -6.119 -27.317 1.00 97.31 101 ALA A O 1
ATOM 773 N N . THR A 1 102 ? 9.969 -5.410 -25.188 1.00 96.06 102 THR A N 1
ATOM 774 C CA . THR A 1 102 ? 8.943 -4.370 -25.357 1.00 96.06 102 THR A CA 1
ATOM 775 C C . THR A 1 102 ? 9.407 -3.297 -26.339 1.00 96.06 102 THR A C 1
ATOM 777 O O . THR A 1 102 ? 8.663 -2.945 -27.257 1.00 96.06 102 THR A O 1
ATOM 780 N N . ARG A 1 103 ? 10.653 -2.824 -26.215 1.00 96.75 103 ARG A N 1
ATOM 781 C CA . ARG A 1 103 ? 11.249 -1.854 -27.144 1.00 96.75 103 ARG A CA 1
ATOM 782 C C . ARG A 1 103 ? 11.373 -2.424 -28.554 1.00 96.75 103 ARG A C 1
ATOM 784 O O . ARG A 1 103 ? 11.017 -1.742 -29.505 1.00 96.75 103 ARG A O 1
ATOM 791 N N . ALA A 1 104 ? 11.810 -3.671 -28.710 1.00 97.75 104 ALA A N 1
ATOM 792 C CA . ALA A 1 104 ? 11.880 -4.326 -30.017 1.00 97.75 104 ALA A CA 1
ATOM 793 C C . ALA A 1 104 ? 10.489 -4.491 -30.655 1.00 97.75 104 ALA A C 1
ATOM 795 O O . ALA A 1 104 ? 10.327 -4.356 -31.868 1.00 97.75 104 ALA A O 1
ATOM 796 N N . ALA A 1 105 ? 9.467 -4.764 -29.840 1.00 97.25 105 ALA A N 1
ATOM 797 C CA . ALA A 1 105 ? 8.103 -4.926 -30.312 1.00 97.25 105 ALA A CA 1
ATOM 798 C C . ALA A 1 105 ? 7.436 -3.593 -30.666 1.00 97.25 105 ALA A C 1
ATOM 800 O O . ALA A 1 105 ? 6.647 -3.565 -31.605 1.00 97.25 105 ALA A O 1
ATOM 801 N N . LEU A 1 106 ? 7.702 -2.498 -29.950 1.00 96.75 106 LEU A N 1
ATOM 802 C CA . LEU A 1 106 ? 6.873 -1.280 -29.986 1.00 96.75 106 LEU A CA 1
ATOM 803 C C . LEU A 1 106 ? 7.641 0.022 -30.238 1.00 96.75 106 LEU A C 1
ATOM 805 O O . LEU A 1 106 ? 7.001 1.067 -30.330 1.00 96.75 106 LEU A O 1
ATOM 809 N N . ASP A 1 107 ? 8.960 -0.063 -30.401 1.00 95.06 107 ASP A N 1
ATOM 810 C CA . ASP A 1 107 ? 9.904 1.055 -30.472 1.00 95.06 107 ASP A CA 1
ATOM 811 C C . ASP A 1 107 ? 9.968 1.887 -29.174 1.00 95.06 107 ASP A C 1
ATOM 813 O O . ASP A 1 107 ? 9.061 1.878 -28.337 1.00 95.06 107 ASP A O 1
ATOM 817 N N . GLU A 1 108 ? 11.078 2.606 -28.980 1.00 93.50 108 GLU A N 1
ATOM 818 C CA . GLU A 1 108 ? 11.196 3.576 -27.884 1.00 93.50 108 GLU A CA 1
ATOM 819 C C . GLU A 1 108 ? 10.268 4.775 -28.146 1.00 93.50 108 GLU A C 1
ATOM 821 O O . GLU A 1 108 ? 10.205 5.283 -29.266 1.00 93.50 108 GLU A O 1
ATOM 826 N N . GLY A 1 109 ? 9.551 5.235 -27.116 1.00 94.00 109 GLY A N 1
ATOM 827 C CA . GLY A 1 109 ? 8.555 6.306 -27.227 1.00 94.00 109 GLY A CA 1
ATOM 828 C C . GLY A 1 109 ? 7.244 5.908 -26.544 1.00 94.00 109 GLY A C 1
ATOM 829 O O . GLY A 1 109 ? 7.295 5.298 -25.474 1.00 94.00 109 GLY A O 1
ATOM 830 N N . PRO A 1 110 ? 6.062 6.158 -27.139 1.00 93.31 110 PRO A N 1
ATOM 831 C CA . PRO A 1 110 ? 4.785 5.755 -26.538 1.00 93.31 110 PRO A CA 1
ATOM 832 C C . PRO A 1 110 ? 4.696 4.243 -26.274 1.00 93.31 110 PRO A C 1
ATOM 834 O O . PRO A 1 110 ? 4.040 3.807 -25.332 1.00 93.31 110 PRO A O 1
ATOM 837 N N . GLY A 1 111 ? 5.408 3.435 -27.072 1.00 91.38 111 GLY A N 1
ATOM 838 C CA . GLY A 1 111 ? 5.526 1.986 -26.922 1.00 91.38 111 GLY A CA 1
ATOM 839 C C . GLY A 1 111 ? 6.038 1.552 -25.550 1.00 91.38 111 GLY A C 1
ATOM 840 O O . GLY A 1 111 ? 5.452 0.669 -24.930 1.00 91.38 111 GLY A O 1
ATOM 841 N N . THR A 1 112 ? 7.075 2.220 -25.058 1.00 91.19 112 THR A N 1
ATOM 842 C CA . THR A 1 112 ? 7.768 1.925 -23.796 1.00 91.19 112 THR A CA 1
ATOM 843 C C . THR A 1 112 ? 7.385 2.892 -22.673 1.00 91.19 112 THR A C 1
ATOM 845 O O . THR A 1 112 ? 8.086 2.971 -21.666 1.00 91.19 112 THR A O 1
ATOM 848 N N . ARG A 1 113 ? 6.302 3.672 -22.833 1.00 91.94 113 ARG A N 1
ATOM 849 C CA . ARG A 1 113 ? 5.960 4.801 -21.941 1.00 91.94 113 ARG A CA 1
ATOM 850 C C . ARG A 1 113 ? 7.134 5.767 -21.761 1.00 91.94 113 ARG A C 1
ATOM 852 O O . ARG A 1 113 ? 7.407 6.236 -20.655 1.00 91.94 113 ARG A O 1
ATOM 859 N N . TRP A 1 114 ? 7.861 6.021 -22.846 1.00 93.19 114 TRP A N 1
ATOM 860 C CA . TRP A 1 114 ? 9.017 6.913 -22.888 1.00 93.19 114 TRP A CA 1
ATOM 861 C C . TRP A 1 114 ? 10.061 6.588 -21.824 1.00 93.19 114 TRP A C 1
ATOM 863 O O . TRP A 1 114 ? 10.607 7.497 -21.194 1.00 93.19 114 TRP A O 1
ATOM 873 N N . GLN A 1 115 ? 10.307 5.296 -21.598 1.00 91.62 115 GLN A N 1
ATOM 874 C CA . GLN A 1 115 ? 11.149 4.823 -20.509 1.00 91.62 115 GLN A CA 1
ATOM 875 C C . GLN A 1 115 ? 12.488 5.562 -20.455 1.00 91.62 115 GLN A C 1
ATOM 877 O O . GLN A 1 115 ? 12.825 6.100 -19.406 1.00 91.62 115 GLN A O 1
ATOM 882 N N . ALA A 1 116 ? 13.228 5.659 -21.565 1.00 93.44 116 ALA A N 1
ATOM 883 C CA . ALA A 1 116 ? 14.543 6.303 -21.556 1.00 93.44 116 ALA A CA 1
ATOM 884 C C . ALA A 1 116 ? 14.464 7.757 -21.061 1.00 93.44 116 ALA A C 1
ATOM 886 O O . ALA A 1 116 ? 15.197 8.142 -20.153 1.00 93.44 116 ALA A O 1
ATOM 887 N N . ARG A 1 117 ? 13.500 8.528 -21.582 1.00 92.62 117 ARG A N 1
ATOM 888 C CA . ARG A 1 117 ? 13.260 9.922 -21.182 1.00 92.62 117 ARG A CA 1
ATOM 889 C C . ARG A 1 117 ? 12.857 10.035 -19.709 1.00 92.62 117 ARG A C 1
ATOM 891 O O . ARG A 1 117 ? 13.376 10.908 -19.018 1.00 92.62 117 ARG A O 1
ATOM 898 N N . ARG A 1 118 ? 11.944 9.180 -19.229 1.00 90.81 118 ARG A N 1
ATOM 899 C CA . ARG A 1 118 ? 11.511 9.173 -17.818 1.00 90.81 118 ARG A CA 1
ATOM 900 C C . ARG A 1 118 ? 12.686 8.871 -16.890 1.00 90.81 118 ARG A C 1
ATOM 902 O O . ARG A 1 118 ? 12.869 9.553 -15.886 1.00 90.81 118 ARG A O 1
ATOM 909 N N . LEU A 1 119 ? 13.504 7.881 -17.243 1.00 91.25 119 LEU A N 1
ATOM 910 C CA . LEU A 1 119 ? 14.657 7.483 -16.444 1.00 91.25 119 LEU A CA 1
ATOM 911 C C . LEU A 1 119 ? 15.761 8.546 -16.435 1.00 91.25 119 LEU A C 1
ATOM 913 O O . LEU A 1 119 ? 16.347 8.777 -15.381 1.00 91.25 119 LEU A O 1
ATOM 917 N N . ASP A 1 120 ? 16.021 9.217 -17.562 1.00 92.44 120 ASP A N 1
ATOM 918 C CA . ASP A 1 120 ? 16.972 10.337 -17.630 1.00 92.44 120 ASP A CA 1
ATOM 919 C C . ASP A 1 120 ? 16.528 11.494 -16.721 1.00 92.44 120 ASP A C 1
ATOM 921 O O . ASP A 1 120 ? 17.323 12.032 -15.949 1.00 92.44 120 ASP A O 1
ATOM 925 N N . GLU A 1 121 ? 15.240 11.850 -16.767 1.00 89.31 121 GLU A N 1
ATOM 926 C CA . GLU A 1 121 ? 14.675 12.903 -15.922 1.00 89.31 121 GLU A CA 1
ATOM 927 C C . GLU A 1 121 ? 14.726 12.537 -14.433 1.00 89.31 121 GLU A C 1
ATOM 929 O O . GLU A 1 121 ? 15.111 13.367 -13.605 1.00 89.31 121 GLU A O 1
ATOM 934 N N . LEU A 1 122 ? 14.368 11.296 -14.086 1.00 87.12 122 LEU A N 1
ATOM 935 C CA . LEU A 1 122 ? 14.453 10.802 -12.715 1.00 87.12 122 LEU A CA 1
ATOM 936 C C . LEU A 1 122 ? 15.897 10.850 -12.217 1.00 87.12 122 LEU A C 1
ATOM 938 O O . LEU A 1 122 ? 16.158 11.451 -11.179 1.00 87.12 122 LEU A O 1
ATOM 942 N N . ALA A 1 123 ? 16.840 10.277 -12.967 1.00 89.69 123 ALA A N 1
ATOM 943 C CA . ALA A 1 123 ? 18.246 10.241 -12.585 1.00 89.69 123 ALA A CA 1
ATOM 944 C C . ALA A 1 123 ? 18.825 11.645 -12.368 1.00 89.69 123 ALA A C 1
ATOM 946 O O . ALA A 1 123 ? 19.514 11.864 -11.377 1.00 89.69 123 ALA A O 1
ATOM 947 N N . ALA A 1 124 ? 18.484 12.619 -13.220 1.00 89.12 124 ALA A N 1
ATOM 948 C CA . ALA A 1 124 ? 18.915 14.005 -13.042 1.00 89.12 124 ALA A CA 1
ATOM 949 C C . ALA A 1 124 ? 18.434 14.611 -11.710 1.00 89.12 124 ALA A C 1
ATOM 951 O O . ALA A 1 124 ? 19.185 15.328 -11.049 1.00 89.12 124 ALA A O 1
ATOM 952 N N . ARG A 1 125 ? 17.201 14.301 -11.285 1.00 85.75 125 ARG A N 1
ATOM 953 C CA . ARG A 1 125 ? 16.662 14.747 -9.989 1.00 85.75 125 ARG A CA 1
ATOM 954 C C . ARG A 1 125 ? 17.308 14.010 -8.819 1.00 85.75 125 ARG A C 1
ATOM 956 O O . ARG A 1 125 ? 17.591 14.630 -7.798 1.00 85.75 125 ARG A O 1
ATOM 963 N N . LEU A 1 126 ? 17.562 12.709 -8.972 1.00 85.56 126 LEU A N 1
ATOM 964 C CA . LEU A 1 126 ? 18.165 11.887 -7.922 1.00 85.56 126 LEU A CA 1
ATOM 965 C C . LEU A 1 126 ? 19.643 12.209 -7.700 1.00 85.56 126 LEU A C 1
ATOM 967 O O . LEU A 1 126 ? 20.087 12.216 -6.561 1.00 85.56 126 LEU A O 1
ATOM 971 N N . ALA A 1 127 ?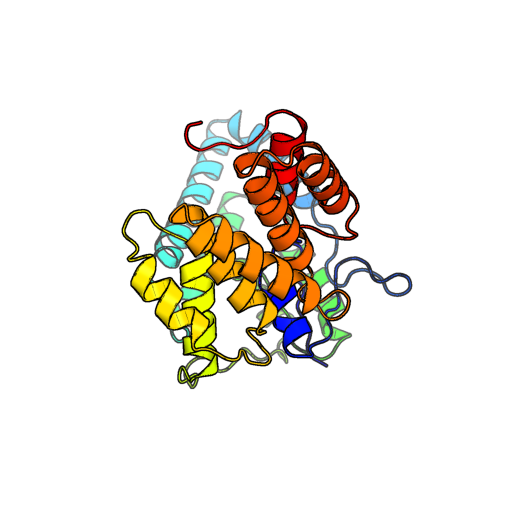 20.384 12.550 -8.754 1.00 86.69 127 ALA A N 1
ATOM 972 C CA . ALA A 1 127 ? 21.789 12.946 -8.655 1.00 86.69 127 ALA A CA 1
ATOM 973 C C . ALA A 1 127 ? 22.002 14.230 -7.829 1.00 86.69 127 ALA A C 1
ATOM 975 O O . ALA A 1 127 ? 23.101 14.477 -7.341 1.00 86.69 127 ALA A O 1
ATOM 976 N N . ALA A 1 128 ? 20.963 15.054 -7.661 1.00 83.56 128 ALA A N 1
ATOM 977 C CA . ALA A 1 128 ? 21.019 16.283 -6.873 1.00 83.56 128 ALA A CA 1
ATOM 978 C C . ALA A 1 128 ? 20.745 16.069 -5.371 1.00 83.56 128 ALA A C 1
ATOM 980 O O . ALA A 1 128 ? 20.752 17.040 -4.609 1.00 83.56 128 ALA A O 1
ATOM 981 N N . VAL A 1 129 ? 20.455 14.837 -4.934 1.00 79.81 129 VAL A N 1
ATOM 982 C CA . VAL A 1 129 ? 20.039 14.540 -3.557 1.00 79.81 129 VAL A CA 1
ATOM 983 C C . VAL A 1 129 ? 20.730 13.299 -2.993 1.00 79.81 129 VAL A C 1
ATOM 985 O O . VAL A 1 129 ? 20.985 12.327 -3.692 1.00 79.81 129 VAL A O 1
ATOM 988 N N . GLU A 1 130 ? 20.972 13.298 -1.682 1.00 82.19 130 GLU A N 1
ATOM 989 C CA . GLU A 1 130 ? 21.471 12.126 -0.957 1.00 82.19 130 GLU A CA 1
ATOM 990 C C . GLU A 1 130 ? 20.335 11.422 -0.198 1.00 82.19 130 GLU A C 1
ATOM 992 O O . GLU A 1 130 ? 19.519 12.067 0.471 1.00 82.19 130 GLU A O 1
ATOM 997 N N . GLY A 1 131 ? 20.295 10.086 -0.262 1.00 81.81 131 GLY A N 1
ATOM 998 C CA . GLY A 1 131 ? 19.431 9.245 0.572 1.00 81.81 131 GLY A CA 1
ATOM 999 C C . GLY A 1 131 ? 18.968 7.955 -0.108 1.00 81.81 131 GLY A C 1
ATOM 1000 O O . GLY A 1 131 ? 19.618 7.466 -1.023 1.00 81.81 131 GLY A O 1
ATOM 1001 N N . ALA A 1 132 ? 17.847 7.400 0.354 1.00 81.81 132 ALA A N 1
ATOM 1002 C CA . ALA A 1 132 ? 17.234 6.204 -0.227 1.00 81.81 132 ALA A CA 1
ATOM 1003 C C . ALA A 1 132 ? 16.133 6.581 -1.226 1.00 81.81 132 ALA A C 1
ATOM 1005 O O . ALA A 1 132 ? 15.284 7.399 -0.907 1.00 81.81 132 ALA A O 1
ATOM 1006 N N . ALA A 1 133 ? 16.126 5.963 -2.406 1.00 80.81 133 ALA A N 1
ATOM 1007 C CA . ALA A 1 133 ? 15.075 6.125 -3.406 1.00 80.81 133 ALA A CA 1
ATOM 1008 C C . ALA A 1 133 ? 14.154 4.904 -3.406 1.00 80.81 133 ALA A C 1
ATOM 1010 O O . ALA A 1 133 ? 14.640 3.773 -3.386 1.00 80.81 133 ALA A O 1
ATOM 1011 N N . LEU A 1 134 ? 12.839 5.113 -3.510 1.00 78.69 134 LEU A N 1
ATOM 1012 C CA . LEU A 1 134 ? 11.929 4.028 -3.885 1.00 78.69 134 LEU A CA 1
ATOM 1013 C C . LEU A 1 134 ? 11.608 4.160 -5.366 1.00 78.69 134 LEU A C 1
ATOM 1015 O O . LEU A 1 134 ? 10.948 5.116 -5.778 1.00 78.69 134 LEU A O 1
ATOM 1019 N N . VAL A 1 135 ? 12.071 3.195 -6.149 1.00 80.50 135 VAL A N 1
ATOM 1020 C CA . VAL A 1 135 ? 11.834 3.136 -7.590 1.00 80.50 135 VAL A CA 1
ATOM 1021 C C . VAL A 1 135 ? 11.006 1.898 -7.926 1.00 80.50 135 VAL A C 1
ATOM 1023 O O . VAL A 1 135 ? 11.150 0.879 -7.241 1.00 80.50 135 VAL A O 1
ATOM 1026 N N . PRO A 1 136 ? 10.137 1.959 -8.949 1.00 81.62 136 PRO A N 1
ATOM 1027 C CA . PRO A 1 136 ? 9.495 0.767 -9.486 1.00 81.62 136 PRO A CA 1
ATOM 1028 C C . PRO A 1 136 ? 10.540 -0.301 -9.826 1.00 81.62 136 PRO A C 1
ATOM 1030 O O . PRO A 1 136 ? 11.607 0.007 -10.362 1.00 81.62 136 PRO A O 1
ATOM 1033 N N . LEU A 1 137 ? 10.250 -1.557 -9.476 1.00 84.38 137 LEU A N 1
ATOM 1034 C CA . LEU A 1 137 ? 11.191 -2.668 -9.653 1.00 84.38 137 LEU A CA 1
ATOM 1035 C C . LEU A 1 137 ? 11.578 -2.863 -11.126 1.00 84.38 137 LEU A C 1
ATOM 1037 O O . LEU A 1 137 ? 12.712 -3.225 -11.424 1.00 84.38 137 LEU A O 1
ATOM 1041 N N . ASP A 1 138 ? 10.647 -2.611 -12.040 1.00 86.44 138 ASP A N 1
ATOM 1042 C CA . ASP A 1 138 ? 10.865 -2.704 -13.476 1.00 86.44 138 ASP A CA 1
ATOM 1043 C C . ASP A 1 138 ? 11.759 -1.574 -14.012 1.00 86.44 138 ASP A C 1
ATOM 1045 O O . ASP A 1 138 ? 12.538 -1.793 -14.933 1.00 86.44 138 ASP A O 1
ATOM 1049 N N . ASP A 1 139 ? 11.723 -0.382 -13.424 1.00 88.69 139 ASP A N 1
ATOM 1050 C CA . ASP A 1 139 ? 12.599 0.731 -13.813 1.00 88.69 139 ASP A CA 1
ATOM 1051 C C . ASP A 1 139 ? 14.013 0.615 -13.194 1.00 88.69 139 ASP A C 1
ATOM 1053 O O . ASP A 1 139 ? 14.970 1.213 -13.698 1.00 88.69 139 ASP A O 1
ATOM 1057 N N . LEU A 1 140 ? 14.181 -0.197 -12.141 1.00 89.94 140 LEU A N 1
ATOM 1058 C CA . LEU A 1 140 ? 15.411 -0.293 -11.346 1.00 89.94 140 LEU A CA 1
ATOM 1059 C C . LEU A 1 140 ? 16.694 -0.546 -12.168 1.00 89.94 140 LEU A C 1
ATOM 1061 O O . LEU A 1 140 ? 17.654 0.204 -11.969 1.00 89.94 140 LEU A O 1
ATOM 1065 N N . PRO A 1 141 ? 16.769 -1.525 -13.099 1.00 91.94 141 PRO A N 1
ATOM 1066 C CA . PRO A 1 141 ? 17.996 -1.746 -13.866 1.00 91.94 141 PRO A CA 1
ATOM 1067 C C . PRO A 1 141 ? 18.418 -0.524 -14.688 1.00 91.94 141 PRO A C 1
ATOM 1069 O O . PRO A 1 141 ? 19.603 -0.200 -14.736 1.00 91.94 141 PRO A O 1
ATOM 1072 N N . GLY A 1 142 ? 17.454 0.178 -15.291 1.00 92.12 142 GLY A N 1
ATOM 1073 C CA . GLY A 1 142 ? 17.720 1.369 -16.096 1.00 92.12 142 GLY A CA 1
ATOM 1074 C C . GLY A 1 142 ? 18.059 2.607 -15.259 1.00 92.12 142 GLY A C 1
ATOM 1075 O O . GLY A 1 142 ? 18.791 3.478 -15.733 1.00 92.12 142 GLY A O 1
ATOM 1076 N N . VAL A 1 143 ? 17.569 2.688 -14.015 1.00 91.31 143 VAL A N 1
ATOM 1077 C CA . VAL A 1 143 ? 17.983 3.718 -13.045 1.00 91.31 143 VAL A CA 1
ATOM 1078 C C . VAL A 1 143 ? 19.439 3.511 -12.624 1.00 91.31 143 VAL A C 1
ATOM 1080 O O . VAL A 1 143 ? 20.211 4.467 -12.640 1.00 91.31 143 VAL A O 1
ATOM 1083 N N . LEU A 1 144 ? 19.837 2.278 -12.292 1.00 91.94 144 LEU A N 1
ATOM 1084 C CA . LEU A 1 144 ? 21.206 1.964 -11.854 1.00 91.94 144 LEU A CA 1
ATOM 1085 C C . LEU A 1 144 ? 22.258 2.250 -12.934 1.00 91.94 144 LEU A C 1
ATOM 1087 O O . LEU A 1 144 ? 23.369 2.658 -12.616 1.00 91.94 144 LEU A O 1
ATOM 1091 N N . GLU A 1 145 ? 21.907 2.098 -14.213 1.00 94.19 145 GLU A N 1
ATOM 1092 C CA . GLU A 1 145 ? 22.782 2.493 -15.328 1.00 94.19 145 GLU A CA 1
ATOM 1093 C C . GLU A 1 145 ? 23.071 4.000 -15.362 1.00 94.19 145 GLU A C 1
ATOM 1095 O O . GLU A 1 145 ? 24.159 4.412 -15.760 1.00 94.19 145 GLU A O 1
ATOM 1100 N N . ARG A 1 146 ? 22.102 4.826 -14.955 1.00 94.88 146 ARG A N 1
ATOM 1101 C CA . ARG A 1 146 ? 22.204 6.296 -14.962 1.00 94.88 146 ARG A CA 1
ATOM 1102 C C . ARG A 1 146 ? 22.776 6.858 -13.667 1.00 94.88 146 ARG A C 1
ATOM 1104 O O . ARG A 1 146 ? 23.282 7.976 -13.660 1.00 94.88 146 ARG A O 1
ATOM 1111 N N . LEU A 1 147 ? 22.686 6.092 -12.585 1.00 93.19 147 LEU A N 1
ATOM 1112 C CA . LEU A 1 147 ? 23.192 6.431 -11.261 1.00 93.19 147 LEU A CA 1
ATOM 1113 C C . LEU A 1 147 ? 24.216 5.373 -10.826 1.00 93.19 147 LEU A C 1
ATOM 1115 O O . LEU A 1 147 ? 23.920 4.572 -9.941 1.00 93.19 147 LEU A O 1
ATOM 1119 N N . PRO A 1 148 ? 25.425 5.354 -11.417 1.00 90.06 148 PRO A N 1
ATOM 1120 C CA . PRO A 1 148 ? 26.426 4.322 -11.132 1.00 90.06 148 PRO A CA 1
ATOM 1121 C C . PRO A 1 148 ? 26.943 4.357 -9.685 1.00 90.06 148 PRO A C 1
ATOM 1123 O O . PRO A 1 148 ? 27.511 3.377 -9.212 1.00 90.06 148 PRO A O 1
ATOM 1126 N N . GLU A 1 149 ? 26.752 5.475 -8.982 1.00 90.38 149 GLU A N 1
ATOM 1127 C CA . GLU A 1 149 ? 27.089 5.630 -7.563 1.00 90.38 149 GLU A CA 1
ATOM 1128 C C . GLU A 1 149 ? 25.975 5.136 -6.625 1.00 90.38 149 GLU A C 1
ATOM 1130 O O . GLU A 1 149 ? 26.194 5.002 -5.421 1.00 90.38 14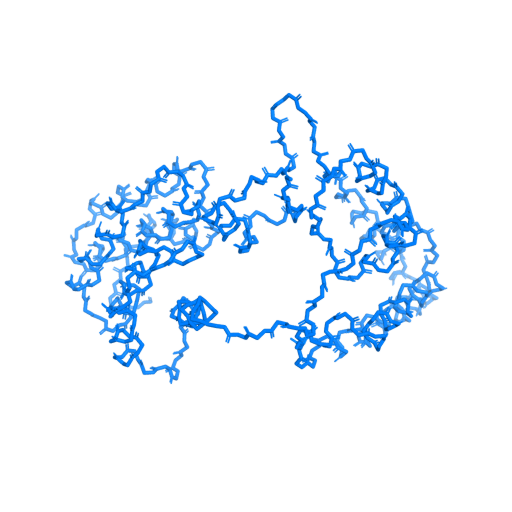9 GLU A O 1
ATOM 1135 N N . ALA A 1 150 ? 24.776 4.855 -7.149 1.00 90.62 150 ALA A N 1
ATOM 1136 C CA . ALA A 1 150 ? 23.686 4.324 -6.347 1.00 90.62 150 ALA A CA 1
ATOM 1137 C C . ALA A 1 150 ? 23.968 2.869 -5.959 1.00 90.62 150 ALA A C 1
ATOM 1139 O O . ALA A 1 150 ? 24.359 2.036 -6.778 1.00 90.62 150 ALA A O 1
ATOM 1140 N N . VAL A 1 151 ? 23.720 2.554 -4.691 1.00 88.94 151 VAL A N 1
ATOM 1141 C CA . VAL A 1 151 ? 23.950 1.223 -4.131 1.00 88.94 151 VAL A CA 1
ATOM 1142 C C . VAL A 1 151 ? 22.614 0.601 -3.751 1.00 88.94 151 VAL A C 1
ATOM 1144 O O . VAL A 1 151 ? 21.775 1.229 -3.105 1.00 88.94 151 VAL A O 1
ATOM 1147 N N . LEU A 1 152 ? 22.423 -0.654 -4.150 1.00 88.81 152 LEU A N 1
ATOM 1148 C CA . LEU A 1 152 ? 21.284 -1.452 -3.717 1.00 88.81 152 LEU A CA 1
ATOM 1149 C C . LEU A 1 152 ? 21.411 -1.828 -2.232 1.00 88.81 152 LEU A C 1
ATOM 1151 O O . LEU A 1 152 ? 22.517 -2.114 -1.768 1.00 88.81 152 LEU A O 1
ATOM 1155 N N . PRO A 1 153 ? 20.301 -1.889 -1.475 1.00 85.75 153 PRO A N 1
ATOM 1156 C CA . PRO A 1 153 ? 20.351 -2.356 -0.096 1.00 85.75 153 PRO A CA 1
ATOM 1157 C C . PRO A 1 153 ? 20.822 -3.818 -0.027 1.00 85.75 153 PRO A C 1
ATOM 1159 O O . PRO A 1 153 ? 20.412 -4.656 -0.832 1.00 85.75 153 PRO A O 1
ATOM 1162 N N . GLN A 1 154 ? 21.658 -4.138 0.965 1.00 84.12 154 GLN A N 1
ATOM 1163 C CA . GLN A 1 154 ? 22.114 -5.507 1.234 1.00 84.12 154 GLN A CA 1
ATOM 1164 C C . GLN A 1 154 ? 21.010 -6.302 1.940 1.00 84.12 154 GLN A C 1
ATOM 1166 O O . GLN A 1 154 ? 20.921 -6.334 3.166 1.00 84.12 154 GLN A O 1
ATOM 1171 N N . LEU A 1 155 ? 20.124 -6.903 1.148 1.00 83.31 155 LEU A N 1
ATOM 1172 C CA . LEU A 1 155 ? 18.952 -7.630 1.644 1.00 83.31 155 LEU A CA 1
ATOM 1173 C C . LEU A 1 155 ? 19.245 -9.081 2.056 1.00 83.31 155 LEU A C 1
ATOM 1175 O O . LEU A 1 155 ? 18.459 -9.687 2.780 1.00 83.31 155 LEU A O 1
ATOM 1179 N N . ASP A 1 156 ? 20.358 -9.644 1.602 1.00 77.50 156 ASP A N 1
ATOM 1180 C CA . ASP A 1 156 ? 20.808 -11.011 1.885 1.00 77.50 156 ASP A CA 1
ATOM 1181 C C . ASP A 1 156 ? 21.268 -11.211 3.337 1.00 77.50 156 ASP A C 1
ATOM 1183 O O . ASP A 1 156 ? 21.191 -12.318 3.868 1.00 77.50 156 ASP A O 1
ATOM 1187 N N . THR A 1 157 ? 21.691 -10.134 3.996 1.00 80.88 157 THR A N 1
ATOM 1188 C CA . THR A 1 157 ? 22.081 -10.131 5.414 1.00 80.88 157 THR A CA 1
ATOM 1189 C C . THR A 1 157 ? 20.917 -9.858 6.370 1.00 80.88 157 THR A C 1
ATOM 1191 O O . THR A 1 157 ? 21.095 -9.906 7.589 1.00 80.88 157 THR A O 1
ATOM 1194 N N . LEU A 1 158 ? 19.715 -9.586 5.849 1.00 82.50 158 LEU A N 1
ATOM 1195 C CA . LEU A 1 158 ? 18.544 -9.290 6.667 1.00 82.50 158 LEU A CA 1
ATOM 1196 C C . LEU A 1 158 ? 18.092 -10.543 7.431 1.00 82.50 158 LEU A C 1
ATOM 1198 O O . LEU A 1 158 ? 17.522 -11.471 6.856 1.00 82.50 158 LEU A O 1
ATOM 1202 N N . VAL A 1 159 ? 18.279 -10.536 8.750 1.00 83.88 159 VAL A N 1
ATOM 1203 C CA . VAL A 1 159 ? 17.722 -11.548 9.655 1.00 83.88 159 VAL A CA 1
ATOM 1204 C C . VAL A 1 159 ? 16.445 -10.984 10.285 1.00 83.88 159 VAL A C 1
ATOM 1206 O O . VAL A 1 159 ? 16.530 -9.976 10.991 1.00 83.88 159 VAL A O 1
ATOM 1209 N N . PRO A 1 160 ? 15.264 -11.595 10.057 1.00 86.06 160 PRO A N 1
ATOM 1210 C CA . PRO A 1 160 ? 14.029 -11.156 10.693 1.00 86.06 160 PRO A CA 1
ATOM 1211 C C . PRO A 1 160 ? 14.167 -11.165 12.216 1.00 86.06 160 PRO A C 1
ATOM 1213 O O . PRO A 1 160 ? 14.546 -12.176 12.809 1.00 86.06 160 PRO A O 1
ATOM 1216 N N . GLY A 1 161 ? 13.863 -10.028 12.834 1.00 90.94 161 GLY A N 1
ATOM 1217 C CA . GLY A 1 161 ? 13.922 -9.847 14.280 1.00 90.94 161 GLY A CA 1
ATOM 1218 C C . GLY A 1 161 ? 12.544 -9.632 14.893 1.00 90.94 161 GLY A C 1
ATOM 1219 O O . GLY A 1 161 ? 11.509 -9.858 14.264 1.00 90.94 161 GLY A O 1
ATOM 1220 N N . GLU A 1 162 ? 12.540 -9.125 16.121 1.00 93.88 162 GLU A N 1
ATOM 1221 C CA . GLU A 1 162 ? 11.309 -8.872 16.870 1.00 93.88 162 GLU A CA 1
ATOM 1222 C C . GLU A 1 162 ? 10.411 -7.822 16.199 1.00 93.88 162 GLU A C 1
ATOM 1224 O O . GLU A 1 162 ? 9.213 -8.047 16.048 1.00 93.88 162 GLU A O 1
ATOM 1229 N N . SER A 1 163 ? 10.987 -6.735 15.680 1.00 90.44 163 SER A N 1
ATOM 1230 C CA . SER A 1 163 ? 10.235 -5.743 14.899 1.00 90.44 163 SER A CA 1
ATOM 1231 C C . SER A 1 163 ? 9.616 -6.339 13.634 1.00 90.44 163 SER A C 1
ATOM 1233 O O . SER A 1 163 ? 8.489 -6.007 13.277 1.00 90.44 163 SER A O 1
ATOM 1235 N N . SER A 1 164 ? 10.308 -7.272 12.969 1.00 89.69 164 SER A N 1
ATOM 1236 C CA . SER A 1 164 ? 9.762 -7.978 11.803 1.00 89.69 164 SER A CA 1
ATOM 1237 C C . SER A 1 164 ? 8.605 -8.900 12.196 1.00 89.69 164 SER A C 1
ATOM 1239 O O . SER A 1 164 ? 7.599 -8.941 11.490 1.00 89.69 164 SER A O 1
ATOM 1241 N N . ARG A 1 165 ? 8.722 -9.612 13.328 1.00 94.50 165 ARG A N 1
ATOM 1242 C CA . ARG A 1 165 ? 7.645 -10.447 13.886 1.00 94.50 165 ARG A CA 1
ATOM 1243 C C . ARG A 1 165 ? 6.412 -9.604 14.205 1.00 94.50 165 ARG A C 1
ATOM 1245 O O . ARG A 1 165 ? 5.309 -9.973 13.806 1.00 94.50 165 ARG A O 1
ATOM 1252 N N . LEU A 1 166 ? 6.599 -8.484 14.902 1.00 94.69 166 LEU A N 1
ATOM 1253 C CA . LEU A 1 166 ? 5.515 -7.592 15.301 1.00 94.69 166 LEU A CA 1
ATOM 1254 C C . LEU A 1 166 ? 4.813 -6.978 14.086 1.00 94.69 166 LEU A C 1
ATOM 1256 O O . LEU A 1 166 ? 3.584 -7.007 14.004 1.00 94.69 166 LEU A O 1
ATOM 1260 N N . ARG A 1 167 ? 5.592 -6.497 13.111 1.00 91.75 167 ARG A N 1
ATOM 1261 C CA . ARG A 1 167 ? 5.063 -5.963 11.855 1.00 91.75 167 ARG A CA 1
ATOM 1262 C C . ARG A 1 167 ? 4.234 -7.007 11.108 1.00 91.75 167 ARG A C 1
ATOM 1264 O O . ARG A 1 167 ? 3.103 -6.731 10.724 1.00 91.75 167 ARG A O 1
ATOM 1271 N N . ALA A 1 168 ? 4.753 -8.231 10.986 1.00 92.06 168 ALA A N 1
ATOM 1272 C CA . ALA A 1 168 ? 4.048 -9.335 10.338 1.00 92.06 168 ALA A CA 1
ATOM 1273 C C . ALA A 1 168 ? 2.737 -9.707 11.055 1.00 92.06 168 ALA A C 1
ATOM 1275 O O . ALA A 1 168 ? 1.747 -10.019 10.393 1.00 92.06 168 ALA A O 1
ATOM 1276 N N . LEU A 1 169 ? 2.708 -9.658 12.392 1.00 95.06 169 LEU A N 1
ATOM 1277 C CA 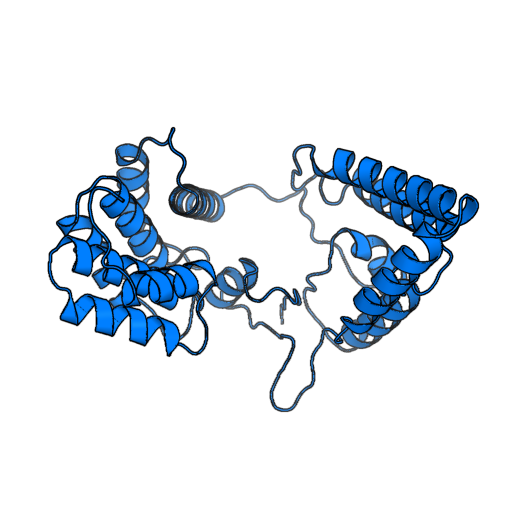. LEU A 1 169 ? 1.494 -9.894 13.177 1.00 95.06 169 LEU A CA 1
ATOM 1278 C C . LEU A 1 169 ? 0.422 -8.832 12.892 1.00 95.06 169 LEU A C 1
ATOM 1280 O O . LEU A 1 169 ? -0.732 -9.176 12.635 1.00 95.06 169 LEU A O 1
ATOM 1284 N N . ALA A 1 170 ? 0.800 -7.555 12.907 1.00 93.19 170 ALA A N 1
ATOM 1285 C CA . ALA A 1 170 ? -0.117 -6.459 12.621 1.00 93.19 170 ALA A CA 1
ATOM 1286 C C . ALA A 1 170 ? -0.618 -6.488 11.165 1.00 93.19 170 ALA A C 1
ATOM 1288 O O . ALA A 1 170 ? -1.820 -6.371 10.931 1.00 93.19 170 ALA A O 1
ATOM 1289 N N . ASP A 1 171 ? 0.256 -6.764 10.194 1.00 91.56 171 ASP A N 1
ATOM 1290 C CA . ASP A 1 171 ? -0.127 -6.904 8.782 1.00 91.56 171 ASP A CA 1
ATOM 1291 C C . ASP A 1 171 ? -1.096 -8.073 8.571 1.00 91.56 171 ASP A C 1
ATOM 1293 O O . ASP A 1 171 ? -2.066 -7.965 7.812 1.00 91.56 171 ASP A O 1
ATOM 1297 N N . ARG A 1 172 ? -0.872 -9.197 9.269 1.00 93.25 172 ARG A N 1
ATOM 1298 C CA . ARG A 1 172 ? -1.786 -10.343 9.214 1.00 93.25 172 ARG A CA 1
ATOM 1299 C C . ARG A 1 172 ? -3.174 -9.972 9.726 1.00 93.25 172 ARG A C 1
ATOM 1301 O O . ARG A 1 172 ? -4.154 -10.351 9.086 1.00 93.25 172 ARG A O 1
ATOM 1308 N N . ALA A 1 173 ? -3.246 -9.226 10.827 1.00 93.81 173 ALA A N 1
ATOM 1309 C CA . ALA A 1 173 ? -4.503 -8.787 11.420 1.00 93.81 173 ALA A CA 1
ATOM 1310 C C . ALA A 1 173 ? -5.259 -7.773 10.551 1.00 93.81 173 ALA A C 1
ATOM 1312 O O . ALA A 1 173 ? -6.479 -7.865 10.446 1.00 93.81 173 ALA A O 1
ATOM 1313 N N . TRP A 1 174 ? -4.555 -6.855 9.881 1.00 91.19 174 TRP A N 1
ATOM 1314 C CA . TRP A 1 174 ? -5.170 -5.934 8.920 1.00 91.19 174 TRP A CA 1
ATOM 1315 C C . TRP A 1 174 ? -5.712 -6.640 7.679 1.00 91.19 174 TRP A C 1
ATOM 1317 O O . TRP A 1 174 ? -6.739 -6.232 7.142 1.00 91.19 174 TRP A O 1
ATOM 1327 N N . ARG A 1 175 ? -5.025 -7.692 7.214 1.00 90.31 175 ARG A N 1
ATOM 1328 C CA . ARG A 1 175 ? -5.416 -8.414 6.000 1.00 90.31 175 ARG A CA 1
ATOM 1329 C C . ARG A 1 175 ? -6.669 -9.259 6.170 1.00 90.31 175 ARG A C 1
ATOM 1331 O O . ARG A 1 175 ? -7.330 -9.441 5.160 1.00 90.31 175 ARG A O 1
ATOM 1338 N N . LEU A 1 176 ? -6.904 -9.790 7.374 1.00 87.12 176 LEU A N 1
ATOM 1339 C CA . LEU A 1 176 ? -8.033 -10.633 7.792 1.00 87.12 176 LEU A CA 1
ATOM 1340 C C . LEU A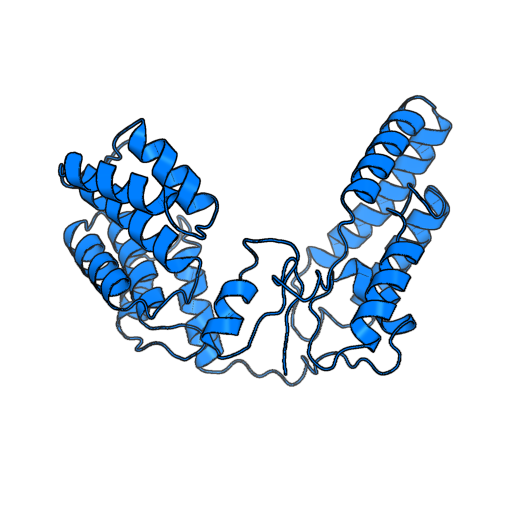 1 176 ? -8.591 -11.580 6.712 1.00 87.12 176 LEU A C 1
ATOM 1342 O O . LEU A 1 176 ? -9.234 -11.161 5.756 1.00 87.12 176 LEU A O 1
ATOM 1346 N N . ARG A 1 177 ? -8.409 -12.886 6.883 1.00 89.81 177 ARG A N 1
ATOM 1347 C CA . ARG A 1 177 ? -8.977 -13.901 5.987 1.00 89.81 177 ARG A CA 1
ATOM 1348 C C . ARG A 1 177 ? -10.037 -14.727 6.702 1.00 89.81 177 ARG A C 1
ATOM 1350 O O . ARG A 1 177 ? -9.988 -14.878 7.916 1.00 89.81 177 ARG A O 1
ATOM 1357 N N . ASP A 1 178 ? -10.944 -15.308 5.925 1.00 85.19 178 ASP A N 1
ATOM 1358 C CA . ASP A 1 178 ? -12.036 -16.143 6.441 1.00 85.19 178 ASP A CA 1
ATOM 1359 C C . ASP A 1 178 ? -11.543 -17.364 7.239 1.00 85.19 178 ASP A C 1
ATOM 1361 O O . ASP A 1 178 ? -12.258 -17.878 8.095 1.00 85.19 178 ASP A O 1
ATOM 1365 N N . ASP A 1 179 ? -10.322 -17.831 6.967 1.00 91.50 179 ASP A N 1
ATOM 1366 C CA . ASP A 1 179 ? -9.683 -18.969 7.630 1.00 91.50 179 ASP A CA 1
ATOM 1367 C C . ASP A 1 179 ? -8.868 -18.593 8.882 1.00 91.50 179 ASP A C 1
ATOM 1369 O O . ASP A 1 179 ? -8.212 -19.456 9.469 1.00 91.50 179 ASP A O 1
ATOM 1373 N N . ASP A 1 180 ? -8.886 -17.324 9.303 1.00 92.88 180 ASP A N 1
ATOM 1374 C CA . ASP A 1 180 ? -8.142 -16.870 10.476 1.00 92.88 180 ASP A CA 1
ATOM 1375 C C . ASP A 1 180 ? -8.786 -17.276 11.808 1.00 92.88 180 ASP A C 1
ATOM 1377 O O . ASP A 1 180 ? -9.979 -17.090 12.046 1.00 92.88 180 ASP A O 1
ATOM 1381 N N . ASP A 1 181 ? -7.946 -17.717 12.750 1.00 95.06 181 ASP A N 1
ATOM 1382 C CA . ASP A 1 181 ? -8.317 -17.787 14.164 1.00 95.06 181 ASP A CA 1
ATOM 1383 C C . ASP A 1 181 ? -8.276 -16.376 14.772 1.00 95.06 181 ASP A C 1
ATOM 1385 O O . ASP A 1 181 ? -7.241 -15.890 15.248 1.00 95.06 181 ASP A O 1
ATOM 1389 N N . LEU A 1 182 ? -9.433 -15.709 14.739 1.00 94.69 182 LEU A N 1
ATOM 1390 C CA . LEU A 1 182 ? -9.607 -14.349 15.253 1.00 94.69 182 LEU A CA 1
ATOM 1391 C C . LEU A 1 182 ? -9.201 -14.227 16.726 1.00 94.69 182 LEU A C 1
ATOM 1393 O O . LEU A 1 182 ? -8.607 -13.223 17.119 1.00 94.69 182 LEU A O 1
ATOM 1397 N N . SER A 1 183 ? -9.489 -15.248 17.539 1.00 94.88 183 SER A N 1
ATOM 1398 C CA . SER A 1 183 ? -9.200 -15.233 18.975 1.00 94.88 183 SER A CA 1
ATOM 1399 C C . SER A 1 183 ? -7.698 -15.320 19.238 1.00 94.88 183 SER A C 1
ATOM 1401 O O . SER A 1 183 ? -7.162 -14.562 20.056 1.00 94.88 183 SER A O 1
ATOM 1403 N N . ALA A 1 184 ? -6.998 -16.192 18.506 1.00 96.38 184 ALA A N 1
ATOM 1404 C CA . ALA A 1 184 ? -5.549 -16.317 18.597 1.00 96.38 184 ALA A CA 1
ATOM 1405 C C . ALA A 1 184 ? -4.838 -15.038 18.131 1.00 96.38 184 ALA A C 1
ATOM 1407 O O . ALA A 1 184 ? -3.952 -14.548 18.837 1.00 96.38 184 ALA A O 1
ATOM 1408 N N . LEU A 1 185 ? -5.250 -14.456 16.997 1.00 96.31 185 LEU A N 1
ATOM 1409 C CA . LEU A 1 185 ? -4.681 -13.200 16.492 1.00 96.31 185 LEU A CA 1
ATOM 1410 C C . LEU A 1 185 ? -4.923 -12.032 17.451 1.00 96.31 185 LEU A C 1
ATOM 1412 O O . LEU A 1 185 ? -3.994 -11.284 17.757 1.00 96.31 185 LEU A O 1
ATOM 1416 N N . PHE A 1 186 ? -6.143 -11.904 17.974 1.00 97.31 186 PHE A N 1
ATOM 1417 C CA . PHE A 1 186 ? -6.487 -10.871 18.948 1.00 97.31 186 PHE A CA 1
ATOM 1418 C C . PHE A 1 186 ? -5.657 -11.009 20.233 1.00 97.31 186 PHE A C 1
ATOM 1420 O O . PHE A 1 186 ? -5.097 -10.034 20.741 1.00 97.31 186 PHE A O 1
ATOM 1427 N N . THR A 1 187 ? -5.519 -12.236 20.740 1.00 97.44 187 THR A N 1
ATOM 1428 C CA . THR A 1 187 ? -4.715 -12.533 21.934 1.00 97.44 187 THR A CA 1
ATOM 1429 C C . THR A 1 187 ? -3.236 -12.234 21.710 1.00 97.44 187 THR A C 1
ATOM 1431 O O . THR A 1 187 ? -2.578 -11.708 22.606 1.00 97.44 187 THR A O 1
ATOM 1434 N N . ALA A 1 188 ? -2.701 -12.561 20.532 1.00 96.56 188 ALA A N 1
ATOM 1435 C CA . ALA A 1 188 ? -1.325 -12.243 20.181 1.00 96.56 188 ALA A CA 1
ATOM 1436 C C . ALA A 1 188 ? -1.114 -10.723 20.145 1.00 96.56 188 ALA A C 1
ATOM 1438 O O . ALA A 1 188 ? -0.253 -10.222 20.858 1.00 96.56 188 ALA A O 1
ATOM 1439 N N . LEU A 1 189 ? -1.950 -9.984 19.405 1.00 96.31 189 LEU A N 1
ATOM 1440 C CA . LEU A 1 189 ? -1.837 -8.528 19.257 1.00 96.31 189 LEU A CA 1
ATOM 1441 C C . LEU A 1 189 ? -1.937 -7.766 20.578 1.00 96.31 189 LEU A C 1
ATOM 1443 O O . LEU A 1 189 ? -1.190 -6.821 20.811 1.00 96.31 189 LEU A O 1
ATOM 1447 N N . THR A 1 190 ? -2.868 -8.151 21.448 1.00 96.25 190 THR A N 1
ATOM 1448 C CA . THR A 1 190 ? -3.148 -7.401 22.684 1.00 96.25 190 THR A CA 1
ATOM 1449 C C . THR A 1 190 ? -2.069 -7.541 23.758 1.00 96.25 190 THR A C 1
ATOM 1451 O O . THR A 1 190 ? -2.093 -6.786 24.732 1.00 96.25 190 THR A O 1
ATOM 1454 N N . ARG A 1 191 ? -1.115 -8.464 23.584 1.00 96.44 191 ARG A N 1
ATOM 1455 C CA . ARG A 1 191 ? 0.071 -8.605 24.445 1.00 96.44 191 ARG A CA 1
ATOM 1456 C C . ARG A 1 191 ? 1.218 -7.683 24.038 1.00 96.44 191 ARG A C 1
ATOM 1458 O O . ARG A 1 191 ? 2.122 -7.462 24.838 1.00 96.44 191 ARG A O 1
ATOM 1465 N N . GLU A 1 192 ? 1.185 -7.167 22.818 1.00 97.12 192 GLU A N 1
ATOM 1466 C CA . GLU A 1 192 ? 2.265 -6.371 22.252 1.00 97.12 192 GLU A CA 1
ATOM 1467 C C . GLU A 1 192 ? 2.181 -4.910 22.704 1.00 97.12 192 GLU A C 1
ATOM 1469 O O . GLU A 1 192 ? 1.102 -4.323 22.821 1.00 97.12 192 GLU A O 1
ATOM 1474 N N . THR A 1 193 ? 3.338 -4.287 22.930 1.00 94.12 193 THR A N 1
ATOM 1475 C CA . THR A 1 193 ? 3.428 -2.877 23.349 1.00 94.12 193 THR A CA 1
ATOM 1476 C C . THR A 1 193 ? 3.659 -1.910 22.193 1.00 94.12 193 THR A C 1
ATOM 1478 O O . THR A 1 193 ? 3.645 -0.699 22.407 1.00 94.12 193 THR A O 1
ATOM 1481 N N . GLY A 1 194 ? 3.860 -2.428 20.981 1.00 92.31 194 GLY A N 1
ATOM 1482 C CA . GLY A 1 194 ? 4.289 -1.640 19.831 1.00 92.31 194 GLY A CA 1
ATOM 1483 C C . GLY A 1 194 ? 5.792 -1.371 19.816 1.00 92.31 194 GLY A C 1
ATOM 1484 O O . GLY A 1 194 ? 6.489 -1.561 20.815 1.00 92.31 194 GLY A O 1
ATOM 1485 N N . ASP A 1 195 ? 6.269 -0.892 18.673 1.00 90.88 195 ASP A N 1
ATOM 1486 C CA . ASP A 1 195 ? 7.611 -0.346 18.479 1.00 90.88 195 ASP A CA 1
ATOM 1487 C C . ASP A 1 195 ? 7.567 0.886 17.551 1.00 90.88 195 ASP A C 1
ATOM 1489 O O . ASP A 1 195 ? 6.496 1.437 17.289 1.00 90.88 195 ASP A O 1
ATOM 1493 N N . ALA A 1 196 ? 8.729 1.360 17.095 1.00 84.31 196 ALA A N 1
ATOM 1494 C CA . ALA A 1 196 ? 8.811 2.522 16.208 1.00 84.31 196 ALA A CA 1
ATOM 1495 C C . ALA A 1 196 ? 8.183 2.273 14.822 1.00 84.31 196 ALA A C 1
ATOM 1497 O O . ALA A 1 196 ? 7.682 3.201 14.203 1.00 84.31 196 ALA A O 1
ATOM 1498 N N . VAL A 1 197 ? 8.193 1.032 14.329 1.00 84.31 197 VAL A N 1
ATOM 1499 C CA . VAL A 1 197 ? 7.668 0.674 12.999 1.00 84.31 197 VAL A CA 1
ATOM 1500 C C . VAL A 1 197 ? 6.182 0.305 13.070 1.00 84.31 197 VAL A C 1
ATOM 1502 O O . VAL A 1 197 ? 5.438 0.491 12.111 1.00 84.31 197 VAL A O 1
ATOM 1505 N N . THR A 1 198 ? 5.749 -0.238 14.207 1.00 89.56 198 THR A N 1
ATOM 1506 C CA . THR A 1 198 ? 4.395 -0.726 14.475 1.00 89.56 198 THR A CA 1
ATOM 1507 C C . THR A 1 198 ? 3.913 -0.132 15.801 1.00 89.56 198 THR A C 1
ATOM 1509 O O . THR A 1 198 ? 4.005 -0.780 16.851 1.00 89.56 198 THR A O 1
ATOM 1512 N N . PRO A 1 199 ? 3.438 1.123 15.806 1.00 90.06 199 PRO A N 1
ATOM 1513 C CA . PRO A 1 199 ? 3.080 1.811 17.038 1.00 90.06 199 PRO A CA 1
ATOM 1514 C C . PRO A 1 199 ? 1.872 1.163 17.725 1.00 90.06 199 PRO A C 1
ATOM 1516 O O . PRO A 1 199 ? 0.978 0.603 17.092 1.00 90.06 199 PRO A O 1
ATOM 1519 N N . LEU A 1 200 ? 1.786 1.316 19.049 1.00 92.62 200 LEU A N 1
ATOM 1520 C CA . LEU A 1 200 ? 0.699 0.747 19.857 1.00 92.62 200 LEU A CA 1
ATOM 1521 C C . LEU A 1 200 ? -0.705 1.167 19.391 1.00 92.62 200 LEU A C 1
ATOM 1523 O O . LEU A 1 200 ? -1.654 0.396 19.517 1.00 92.62 200 LEU A O 1
ATOM 1527 N N . ALA A 1 201 ? -0.849 2.387 18.866 1.00 93.44 201 ALA A N 1
ATOM 1528 C CA . ALA A 1 201 ? -2.114 2.863 18.311 1.00 93.44 201 ALA A CA 1
ATOM 1529 C C . ALA A 1 201 ? -2.584 1.982 17.143 1.00 93.44 201 ALA A C 1
ATOM 1531 O O . ALA A 1 201 ? -3.764 1.651 17.057 1.00 93.44 201 ALA A O 1
ATOM 1532 N N . GLU A 1 202 ? -1.657 1.546 16.291 1.00 93.38 202 GLU A N 1
ATOM 1533 C CA . GLU A 1 202 ? -1.957 0.682 15.155 1.00 93.38 202 GLU A CA 1
ATOM 1534 C C . GLU A 1 202 ? -2.378 -0.716 15.615 1.00 93.38 202 GLU A C 1
ATOM 1536 O O . GLU A 1 202 ? -3.401 -1.232 15.173 1.00 93.38 202 GLU A O 1
ATOM 1541 N N . LEU A 1 203 ? -1.652 -1.292 16.578 1.00 95.06 203 LEU A N 1
ATOM 1542 C CA . LEU A 1 203 ? -1.997 -2.591 17.165 1.00 95.06 203 LEU A CA 1
ATOM 1543 C C . LEU A 1 203 ? -3.395 -2.580 17.790 1.00 95.06 203 LEU A C 1
ATOM 1545 O O . LEU A 1 203 ? -4.166 -3.526 17.630 1.00 95.06 203 LEU A O 1
ATOM 1549 N N . ARG A 1 204 ? -3.750 -1.488 18.478 1.00 96.56 204 ARG A N 1
ATOM 1550 C CA . ARG A 1 204 ? -5.094 -1.290 19.037 1.00 96.56 204 ARG A CA 1
ATOM 1551 C C . ARG A 1 204 ? -6.149 -1.176 17.944 1.00 96.56 204 ARG A C 1
ATOM 1553 O O . ARG A 1 204 ? -7.214 -1.767 18.089 1.00 96.56 204 ARG A O 1
ATOM 1560 N N . ALA A 1 205 ? -5.863 -0.461 16.860 1.00 96.25 205 ALA A N 1
ATOM 1561 C CA . ALA A 1 205 ? -6.784 -0.347 15.737 1.00 96.25 205 ALA A CA 1
ATOM 1562 C C . ALA A 1 205 ? -7.040 -1.709 15.072 1.00 96.25 205 ALA A C 1
ATOM 1564 O O . ALA A 1 205 ? -8.197 -2.086 14.885 1.00 96.25 205 ALA A O 1
ATOM 1565 N N . ALA A 1 206 ? -5.979 -2.479 14.808 1.00 96.25 206 ALA A N 1
ATOM 1566 C CA . ALA A 1 206 ? -6.075 -3.828 14.259 1.00 96.25 206 ALA A CA 1
ATOM 1567 C C . ALA A 1 206 ? -6.860 -4.768 15.192 1.00 96.25 206 ALA A C 1
ATOM 1569 O O . ALA A 1 206 ? -7.778 -5.457 14.749 1.00 96.25 206 ALA A O 1
ATOM 1570 N N . ALA A 1 207 ? -6.579 -4.740 16.501 1.00 97.50 207 ALA A N 1
ATOM 1571 C CA . ALA A 1 207 ? -7.329 -5.512 17.495 1.00 97.50 207 ALA A CA 1
ATOM 1572 C C . ALA A 1 207 ? -8.816 -5.115 17.548 1.00 97.50 207 ALA A C 1
ATOM 1574 O O . ALA A 1 207 ? -9.679 -5.982 17.670 1.00 97.50 207 ALA A O 1
ATOM 1575 N N . GLY A 1 208 ? -9.132 -3.824 17.412 1.00 9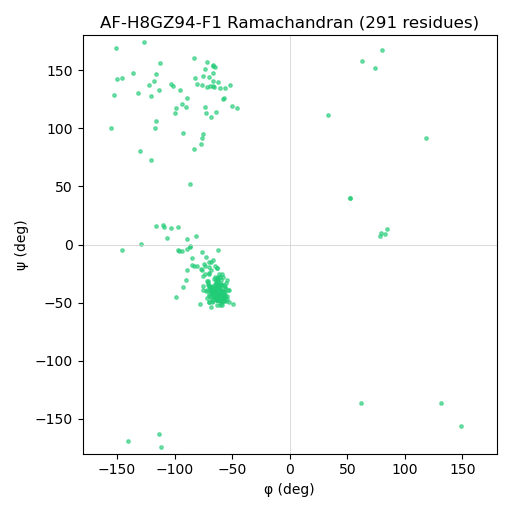7.31 208 GLY A N 1
ATOM 1576 C CA . GLY A 1 208 ? -10.510 -3.344 17.310 1.00 97.31 208 GLY A CA 1
ATOM 1577 C C . GLY A 1 208 ? -11.226 -3.846 16.054 1.00 97.31 208 GLY A C 1
ATOM 1578 O O . GLY A 1 208 ? -12.394 -4.219 16.125 1.00 97.31 208 GLY A O 1
ATOM 1579 N N . GLY A 1 209 ? -10.516 -3.928 14.924 1.00 95.75 209 GLY A N 1
ATOM 1580 C CA . GLY A 1 209 ? -11.016 -4.552 13.696 1.00 95.75 209 GLY A CA 1
ATOM 1581 C C . GLY A 1 209 ? -11.316 -6.045 13.862 1.00 95.75 209 GLY A C 1
ATOM 1582 O O . GLY A 1 209 ? -12.372 -6.502 13.432 1.00 95.75 209 GLY A O 1
ATOM 1583 N N . LEU A 1 210 ? -10.438 -6.791 14.543 1.00 96.50 210 LEU A N 1
ATOM 1584 C CA . LEU A 1 210 ? -10.669 -8.206 14.863 1.00 96.50 210 LEU A CA 1
ATOM 1585 C C . LEU A 1 210 ? -11.878 -8.402 15.787 1.00 96.50 210 LEU A C 1
ATOM 1587 O O . LEU A 1 210 ? -12.702 -9.276 15.534 1.00 96.50 210 LEU A O 1
ATOM 1591 N N . ALA A 1 211 ? -12.011 -7.578 16.830 1.00 96.56 211 ALA A N 1
ATOM 1592 C CA . ALA A 1 211 ? -13.160 -7.628 17.734 1.00 96.56 211 ALA A CA 1
ATOM 1593 C C . ALA A 1 211 ? -14.475 -7.312 17.001 1.00 96.56 211 ALA A C 1
ATOM 1595 O O . ALA A 1 211 ? -15.470 -8.007 17.197 1.00 96.56 211 ALA A O 1
ATOM 1596 N N . LEU A 1 212 ? -14.460 -6.327 16.094 1.00 95.44 212 LEU A N 1
ATOM 1597 C CA . LEU A 1 212 ? -15.602 -6.014 15.236 1.00 95.44 212 LEU A CA 1
ATOM 1598 C C . LEU A 1 212 ? -15.976 -7.207 14.346 1.00 95.44 212 LEU A C 1
ATOM 1600 O O . LEU A 1 212 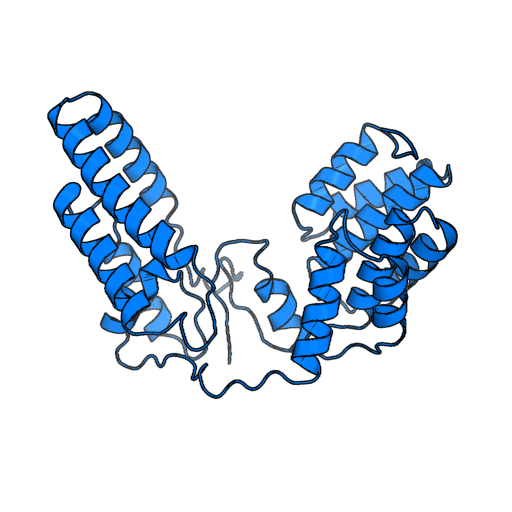? -17.150 -7.562 14.275 1.00 95.44 212 LEU A O 1
ATOM 1604 N N . ALA A 1 213 ? -14.992 -7.854 13.714 1.00 93.75 213 ALA A N 1
ATOM 1605 C CA . ALA A 1 213 ? -15.215 -9.046 12.894 1.00 93.75 213 ALA A CA 1
ATOM 1606 C C . ALA A 1 213 ? -15.768 -10.230 13.709 1.00 93.75 213 ALA A C 1
ATOM 1608 O O . ALA A 1 213 ? -16.599 -10.986 13.213 1.00 93.75 213 ALA A O 1
ATOM 1609 N N . ALA A 1 214 ? -15.360 -10.359 14.975 1.00 93.75 214 ALA A N 1
ATOM 1610 C CA . ALA A 1 214 ? -15.896 -11.346 15.912 1.00 93.75 214 ALA A CA 1
ATOM 1611 C C . ALA A 1 214 ? -17.285 -10.975 16.480 1.00 93.75 214 ALA A C 1
ATOM 1613 O O . ALA A 1 214 ? -17.885 -11.769 17.202 1.00 93.75 214 ALA A O 1
ATOM 1614 N N . GLY A 1 215 ? -17.797 -9.778 16.178 1.00 93.88 215 GLY A N 1
ATOM 1615 C CA . GLY A 1 215 ? -19.072 -9.267 16.679 1.00 93.88 215 GLY A CA 1
ATOM 1616 C C . GLY A 1 215 ? -19.041 -8.726 18.112 1.00 93.88 215 GLY A C 1
ATOM 1617 O O . GLY A 1 215 ? -20.088 -8.358 18.647 1.00 93.88 215 GLY A O 1
ATOM 1618 N N . ASP A 1 216 ? -17.865 -8.617 18.731 1.00 96.62 216 ASP A N 1
ATOM 1619 C CA . ASP A 1 216 ? -17.702 -7.990 20.043 1.00 96.62 216 ASP A CA 1
ATOM 1620 C C . ASP A 1 216 ? -17.604 -6.465 19.895 1.00 96.62 216 ASP A C 1
ATOM 1622 O O . ASP A 1 216 ? -16.526 -5.866 19.860 1.00 96.62 216 ASP A O 1
ATOM 1626 N N . LEU A 1 217 ? -18.768 -5.820 19.784 1.00 97.50 217 LEU A N 1
ATOM 1627 C CA . LEU A 1 217 ? -18.862 -4.367 19.615 1.00 97.50 217 LEU A CA 1
ATOM 1628 C C . LEU A 1 217 ? -18.308 -3.588 20.818 1.00 97.50 217 LEU A C 1
ATOM 1630 O O . LEU A 1 217 ? -17.862 -2.450 20.655 1.00 97.50 217 LEU A O 1
ATOM 1634 N N . GLY A 1 218 ? -18.366 -4.167 22.021 1.00 97.81 218 GLY A N 1
ATOM 1635 C CA . GLY A 1 218 ? -17.860 -3.534 23.238 1.00 97.81 218 GLY A CA 1
ATOM 1636 C C . GLY A 1 218 ? -16.343 -3.425 23.193 1.00 97.81 218 GLY A C 1
ATOM 1637 O O . GLY A 1 218 ? -15.794 -2.324 23.279 1.00 97.81 218 GLY A O 1
ATOM 1638 N N . GLU A 1 219 ? -15.677 -4.555 22.959 1.00 98.06 219 GLU A N 1
ATOM 1639 C CA . GLU A 1 219 ? -14.222 -4.604 22.846 1.00 98.06 219 GLU A CA 1
ATOM 1640 C C . GLU A 1 219 ? -13.725 -3.824 21.621 1.00 98.06 219 GLU A C 1
ATOM 1642 O O . GLU A 1 219 ? -12.759 -3.061 21.720 1.00 98.06 219 GLU A O 1
ATOM 1647 N N . ALA A 1 220 ? -14.421 -3.930 20.481 1.00 98.12 220 ALA A N 1
ATOM 1648 C CA . ALA A 1 220 ? -14.101 -3.165 19.278 1.00 98.12 220 ALA A CA 1
ATOM 1649 C C . ALA A 1 220 ? -14.078 -1.660 19.559 1.00 98.12 220 ALA A C 1
ATOM 1651 O O . ALA A 1 220 ? -13.101 -0.978 19.238 1.00 98.12 220 ALA A O 1
ATOM 1652 N N . ARG A 1 221 ? -15.121 -1.145 20.224 1.00 98.31 221 ARG A N 1
ATOM 1653 C CA . ARG A 1 221 ? -15.200 0.263 20.621 1.00 98.31 221 ARG A CA 1
ATOM 1654 C C . ARG A 1 221 ? -14.042 0.654 21.527 1.00 98.31 221 ARG A C 1
ATOM 1656 O O . ARG A 1 221 ? -13.350 1.623 21.224 1.00 98.31 221 ARG A O 1
ATOM 1663 N N . THR A 1 222 ? -13.811 -0.096 22.606 1.00 98.31 222 THR A N 1
ATOM 1664 C CA . THR A 1 222 ? -12.751 0.208 23.577 1.00 98.31 222 THR A CA 1
ATOM 1665 C C . THR A 1 222 ? -11.384 0.298 22.904 1.00 98.31 222 THR A C 1
ATOM 1667 O O . THR A 1 222 ? -10.623 1.233 23.162 1.00 98.31 222 THR A O 1
ATOM 1670 N N . ARG A 1 223 ? -11.069 -0.636 22.001 1.00 98.06 223 ARG A N 1
ATOM 1671 C CA . ARG A 1 223 ? -9.788 -0.655 21.285 1.00 98.06 223 ARG A CA 1
ATOM 1672 C C . ARG A 1 223 ? -9.660 0.483 20.281 1.00 98.06 223 ARG A C 1
ATOM 1674 O O . ARG A 1 223 ? -8.618 1.136 20.261 1.00 98.06 223 ARG A O 1
ATOM 1681 N N . LEU A 1 224 ? -10.700 0.756 19.494 1.00 98.19 224 LEU A N 1
ATOM 1682 C CA . LEU A 1 224 ? -10.692 1.827 18.492 1.00 98.19 224 LEU A CA 1
ATOM 1683 C C . LEU A 1 224 ? -10.641 3.215 19.136 1.00 98.19 224 LEU A C 1
ATOM 1685 O O . LEU A 1 224 ? -9.878 4.069 18.690 1.00 98.19 224 LEU A O 1
ATOM 1689 N N . GLU A 1 225 ? -11.377 3.441 20.225 1.00 97.62 225 GLU A N 1
ATOM 1690 C CA . GLU A 1 225 ? -11.272 4.685 20.991 1.00 97.62 225 GLU A CA 1
ATOM 1691 C C . GLU A 1 225 ? -9.866 4.824 21.590 1.00 97.62 225 GLU A C 1
ATOM 1693 O O . GLU A 1 225 ? -9.243 5.876 21.449 1.00 97.62 225 GLU A O 1
ATOM 1698 N N . ALA A 1 226 ? -9.303 3.766 22.182 1.00 96.62 226 ALA A N 1
ATOM 1699 C CA . ALA A 1 226 ? -7.935 3.796 22.705 1.00 96.62 226 ALA A CA 1
ATOM 1700 C C . ALA A 1 226 ? -6.861 3.982 21.615 1.00 96.62 226 ALA A C 1
ATOM 1702 O O . ALA A 1 226 ? -5.783 4.506 21.911 1.00 96.62 226 ALA A O 1
ATOM 1703 N N . ALA A 1 227 ? -7.122 3.545 20.379 1.00 95.69 227 ALA A N 1
ATOM 1704 C CA . ALA A 1 227 ? -6.276 3.816 19.221 1.00 95.69 227 ALA A CA 1
ATOM 1705 C C . ALA A 1 227 ? -6.352 5.296 18.830 1.00 95.69 227 ALA A C 1
ATOM 1707 O O . ALA A 1 227 ? -5.314 5.944 18.738 1.00 95.69 227 ALA A O 1
ATOM 1708 N N . ALA A 1 228 ? -7.565 5.849 18.704 1.00 93.75 228 ALA A N 1
ATOM 1709 C CA . ALA A 1 228 ? -7.789 7.255 18.361 1.00 93.75 228 ALA A CA 1
ATOM 1710 C C . ALA A 1 228 ? -7.109 8.212 19.355 1.00 93.75 228 ALA A C 1
ATOM 1712 O O . ALA A 1 228 ? -6.444 9.156 18.944 1.00 93.75 228 ALA A O 1
ATOM 1713 N N . HIS A 1 229 ? -7.209 7.936 20.660 1.00 92.56 229 HIS A N 1
ATOM 1714 C CA . HIS A 1 229 ? -6.560 8.745 21.701 1.00 92.56 229 HIS A CA 1
ATOM 1715 C C . HIS A 1 229 ? -5.029 8.614 21.719 1.00 92.56 229 HIS A C 1
ATOM 1717 O O . HIS A 1 229 ? -4.352 9.448 22.315 1.00 92.56 229 HIS A O 1
ATOM 1723 N N . ALA A 1 230 ? -4.479 7.551 21.128 1.00 89.81 230 ALA A N 1
ATOM 1724 C CA . ALA A 1 230 ? -3.044 7.292 21.102 1.00 89.81 230 ALA A CA 1
ATOM 1725 C C . ALA A 1 230 ? -2.347 7.827 19.841 1.00 89.81 230 ALA A C 1
ATOM 1727 O O . ALA A 1 230 ? -1.119 7.744 19.770 1.00 89.81 230 ALA A O 1
ATOM 1728 N N . LEU A 1 231 ? -3.100 8.361 18.873 1.00 87.75 231 LEU A N 1
ATOM 1729 C CA . LEU A 1 231 ? -2.546 9.023 17.693 1.00 87.75 231 LEU A CA 1
ATOM 1730 C C . LEU A 1 231 ? -1.706 10.234 18.117 1.00 87.75 231 LEU A C 1
ATOM 1732 O O . LEU A 1 231 ? -2.107 11.018 18.979 1.00 87.75 231 LEU A O 1
ATOM 1736 N N . ARG A 1 232 ? -0.516 10.371 17.527 1.00 77.44 232 ARG A N 1
ATOM 1737 C CA . ARG A 1 232 ? 0.426 11.453 17.829 1.00 77.44 232 ARG A CA 1
ATOM 1738 C C . ARG A 1 232 ? 0.627 12.292 16.577 1.00 77.44 232 ARG A C 1
ATOM 1740 O O . ARG A 1 232 ? 1.399 11.916 15.704 1.00 77.44 232 ARG A O 1
ATOM 1747 N N . GLY A 1 233 ? -0.061 13.429 16.512 1.00 76.31 233 GLY A N 1
ATOM 1748 C CA . GLY A 1 233 ? -0.070 14.252 15.303 1.00 76.31 233 GLY A CA 1
ATOM 1749 C C . GLY A 1 233 ? -0.662 13.480 14.125 1.00 76.31 233 GLY A C 1
ATOM 1750 O O . GLY A 1 233 ? -1.654 12.771 14.293 1.00 76.31 233 GLY A O 1
ATOM 1751 N N . ASP A 1 234 ? -0.016 13.594 12.968 1.00 70.06 234 ASP A N 1
ATOM 1752 C CA . ASP A 1 234 ? -0.501 13.040 11.703 1.00 70.06 234 ASP A CA 1
ATOM 1753 C C . ASP A 1 234 ? 0.115 11.670 11.360 1.00 70.06 234 ASP A C 1
ATOM 1755 O O . ASP A 1 234 ? 0.028 11.235 10.217 1.00 70.06 234 ASP A O 1
ATOM 1759 N N . GLU A 1 235 ? 0.752 10.974 12.311 1.00 75.50 235 GLU A N 1
ATOM 1760 C CA . GLU A 1 235 ? 1.449 9.706 12.053 1.00 75.50 235 GLU A CA 1
ATOM 1761 C C . GLU A 1 235 ? 0.922 8.527 12.902 1.00 75.50 235 GLU A C 1
ATOM 1763 O O . GLU A 1 235 ? 0.725 8.667 14.116 1.00 75.50 235 GLU A O 1
ATOM 1768 N N . PRO A 1 236 ? 0.743 7.330 12.300 1.00 84.44 236 PRO A N 1
ATOM 1769 C CA . PRO A 1 236 ? 0.725 7.065 10.857 1.00 84.44 236 PRO A CA 1
ATOM 1770 C C . PRO A 1 236 ? -0.482 7.737 10.181 1.00 84.44 236 PRO A C 1
ATOM 1772 O O . PRO A 1 236 ? -1.604 7.644 10.683 1.00 84.44 236 PRO A O 1
ATOM 1775 N N . ARG A 1 237 ? -0.271 8.390 9.033 1.00 86.12 237 ARG A N 1
ATOM 1776 C CA . ARG A 1 237 ? -1.285 9.247 8.381 1.00 86.12 237 ARG A CA 1
ATOM 1777 C C . ARG A 1 237 ? -2.562 8.501 8.001 1.00 86.12 237 ARG A C 1
ATOM 1779 O O . ARG A 1 237 ? -3.644 9.074 8.072 1.00 86.12 237 ARG A O 1
ATOM 1786 N N . SER A 1 238 ? -2.471 7.224 7.622 1.00 89.00 238 SER A N 1
ATOM 1787 C CA . SER A 1 238 ? -3.650 6.428 7.262 1.00 89.00 238 SER A CA 1
ATOM 1788 C C . SER A 1 238 ? -4.493 6.023 8.473 1.00 89.00 238 SER A C 1
ATOM 1790 O O . SER A 1 238 ? -5.703 5.799 8.352 1.00 89.00 238 SER A O 1
ATOM 1792 N N . LEU A 1 239 ? -3.874 5.944 9.655 1.00 92.12 239 LEU A N 1
ATOM 1793 C CA . LEU A 1 239 ? -4.456 5.290 10.818 1.00 92.12 239 LEU A CA 1
ATOM 1794 C C . LEU A 1 239 ? -5.671 6.046 11.356 1.00 92.12 239 LEU A C 1
ATOM 1796 O O . LEU A 1 239 ? -6.652 5.416 11.747 1.00 92.12 239 LEU A O 1
ATOM 1800 N N . ALA A 1 240 ? -5.645 7.381 11.327 1.00 93.75 240 ALA A N 1
ATOM 1801 C CA . ALA A 1 240 ? -6.779 8.202 11.747 1.00 93.75 240 ALA A CA 1
ATOM 1802 C C . ALA A 1 240 ? -8.042 7.881 10.932 1.00 93.75 240 ALA A C 1
ATOM 1804 O O . ALA A 1 240 ? -9.105 7.632 11.506 1.00 93.75 240 ALA A O 1
ATOM 1805 N N . GLY A 1 241 ? -7.913 7.813 9.603 1.00 95.19 241 GLY A N 1
ATOM 1806 C CA . GLY A 1 241 ? -9.012 7.460 8.706 1.00 95.19 241 GLY A CA 1
ATOM 1807 C C . GLY A 1 241 ? -9.544 6.053 8.970 1.00 95.19 241 GLY A C 1
ATOM 1808 O O . GLY A 1 241 ? -10.751 5.876 9.132 1.00 95.19 241 GLY A O 1
ATOM 1809 N N . LEU A 1 242 ? -8.650 5.065 9.090 1.00 95.25 242 LEU A N 1
ATOM 1810 C CA . LEU A 1 242 ? -9.016 3.668 9.356 1.00 95.25 242 LEU A CA 1
ATOM 1811 C C . LEU A 1 242 ? -9.737 3.498 10.701 1.00 95.25 242 LEU A C 1
ATOM 1813 O O . LEU A 1 242 ? -10.780 2.843 10.768 1.00 95.25 242 LEU A O 1
ATOM 1817 N N . VAL A 1 243 ? -9.213 4.111 11.767 1.00 96.88 243 VAL A N 1
ATOM 1818 C CA . VAL A 1 243 ? -9.802 4.049 13.113 1.00 96.88 243 VAL A CA 1
ATOM 1819 C C . VAL A 1 243 ? -11.181 4.696 13.132 1.00 96.88 243 VAL A C 1
ATOM 1821 O O . VAL A 1 243 ? -12.127 4.099 13.644 1.00 96.88 243 VAL A O 1
ATOM 1824 N N . LEU A 1 244 ? -11.319 5.896 12.562 1.00 97.38 244 LEU A N 1
ATOM 1825 C CA . LEU A 1 244 ? -12.595 6.606 12.533 1.00 97.38 244 LEU A CA 1
ATOM 1826 C C . LEU A 1 244 ? -13.630 5.863 11.680 1.00 97.38 244 LEU A C 1
ATOM 1828 O O . LEU A 1 244 ? -14.759 5.684 12.131 1.00 97.38 244 LEU A O 1
ATOM 1832 N N . ALA A 1 245 ? -13.259 5.360 10.501 1.00 97.81 245 ALA A N 1
ATOM 1833 C CA . ALA A 1 245 ? -14.171 4.588 9.659 1.00 97.81 245 ALA A CA 1
ATOM 1834 C C . ALA A 1 245 ? -14.723 3.356 10.401 1.00 97.81 245 ALA A C 1
ATOM 1836 O O . ALA A 1 245 ? -15.939 3.165 10.460 1.00 97.81 245 ALA A O 1
ATOM 1837 N N . ARG A 1 246 ? -13.852 2.575 11.058 1.00 97.75 246 ARG A N 1
ATOM 1838 C CA . ARG A 1 246 ? -14.262 1.413 11.868 1.00 97.75 246 ARG A CA 1
ATOM 1839 C C . ARG A 1 246 ? -15.083 1.804 13.097 1.00 97.75 246 ARG A C 1
ATOM 1841 O O . ARG A 1 246 ? -16.066 1.139 13.410 1.00 97.75 246 ARG A O 1
ATOM 1848 N N . LEU A 1 247 ? -14.736 2.898 13.775 1.00 98.00 247 LEU A N 1
ATOM 1849 C CA . LEU A 1 247 ? -15.505 3.389 14.922 1.00 98.00 247 LEU A CA 1
ATOM 1850 C C . LEU A 1 247 ? -16.912 3.846 14.508 1.00 98.00 247 LEU A C 1
ATOM 1852 O O . LEU A 1 247 ? -17.860 3.678 15.272 1.00 98.00 247 LEU A O 1
ATOM 1856 N N . GLY A 1 248 ? -17.065 4.398 13.302 1.00 98.00 248 GLY A N 1
ATOM 1857 C CA . GLY A 1 248 ? -18.370 4.689 12.714 1.00 98.00 248 GLY A CA 1
ATOM 1858 C C . GLY A 1 248 ? -19.222 3.428 12.561 1.00 98.00 248 GLY A C 1
ATOM 1859 O O . GLY A 1 248 ? -20.364 3.420 13.017 1.00 98.00 248 GLY A O 1
ATOM 1860 N N . GLN A 1 249 ? -18.646 2.346 12.027 1.00 98.06 249 GLN A N 1
ATOM 1861 C CA . GLN A 1 249 ? -19.350 1.067 11.867 1.00 98.06 249 GLN A CA 1
ATOM 1862 C C . GLN A 1 249 ? -19.801 0.499 13.213 1.00 98.06 249 GLN A C 1
ATOM 1864 O O . GLN A 1 249 ? -20.963 0.137 13.371 1.00 98.06 249 GLN A O 1
ATOM 1869 N N . VAL A 1 250 ? -18.912 0.497 14.213 1.00 98.12 250 VAL A N 1
ATOM 1870 C CA . VAL A 1 250 ? -19.254 0.063 15.577 1.00 98.12 250 VAL A CA 1
ATOM 1871 C C . VAL A 1 250 ? -20.421 0.878 16.137 1.00 98.12 250 VAL A C 1
ATOM 1873 O O . VAL A 1 250 ? -21.346 0.307 16.709 1.00 98.12 250 VAL A O 1
ATOM 1876 N N . ARG A 1 251 ? -20.415 2.202 15.946 1.00 97.88 251 ARG A N 1
ATOM 1877 C CA . ARG A 1 251 ? -21.493 3.091 16.406 1.00 97.88 251 ARG A CA 1
ATOM 1878 C C . ARG A 1 251 ? -22.820 2.802 15.716 1.00 97.88 251 ARG A C 1
ATOM 1880 O O . ARG A 1 251 ? -23.834 2.737 16.403 1.00 97.88 251 ARG A O 1
ATOM 1887 N N . ASP A 1 252 ? -22.826 2.588 14.401 1.00 97.75 252 ASP A N 1
ATOM 1888 C CA . ASP A 1 252 ? -24.041 2.180 13.683 1.00 97.75 252 ASP A CA 1
ATOM 1889 C C . ASP A 1 252 ? -24.603 0.872 14.252 1.00 97.75 252 ASP A C 1
ATOM 1891 O O . ASP A 1 252 ? -25.783 0.802 14.596 1.00 97.75 252 ASP A O 1
ATOM 1895 N N . MET A 1 253 ? -23.740 -0.127 14.449 1.00 97.25 253 MET A N 1
ATOM 1896 C CA . MET A 1 253 ? -24.127 -1.442 14.970 1.00 97.25 253 MET A CA 1
ATOM 1897 C C . MET A 1 253 ? -24.571 -1.399 16.442 1.00 97.25 253 MET A C 1
ATOM 1899 O O . MET A 1 253 ? -25.319 -2.268 16.885 1.00 97.25 253 MET A O 1
ATOM 1903 N N . GLN A 1 254 ? -24.158 -0.376 17.196 1.00 96.75 254 GLN A N 1
ATOM 1904 C CA . GLN A 1 254 ? -24.635 -0.083 18.554 1.00 96.75 254 GLN A CA 1
ATOM 1905 C C . GLN A 1 254 ? -25.907 0.788 18.582 1.00 96.75 254 GLN A C 1
ATOM 1907 O O . GLN A 1 254 ? -26.416 1.090 19.660 1.00 96.75 254 GLN A O 1
ATOM 1912 N N . GLY A 1 255 ? -26.437 1.201 17.425 1.00 95.88 255 GLY A N 1
ATOM 1913 C CA . GLY A 1 255 ? -27.607 2.079 17.328 1.00 95.88 255 GLY A CA 1
ATOM 1914 C C . GLY A 1 255 ? -27.307 3.565 17.567 1.00 95.88 255 GLY A C 1
ATOM 1915 O O . GLY A 1 255 ? -28.224 4.381 17.647 1.00 95.88 255 GLY A O 1
ATOM 1916 N N . GLU A 1 256 ? -26.035 3.956 17.639 1.00 97.38 256 GLU A N 1
ATOM 1917 C CA . GLU A 1 256 ? -25.577 5.334 17.846 1.00 97.38 256 GLU A CA 1
ATOM 1918 C C . GLU A 1 256 ? -25.467 6.109 16.517 1.00 97.38 256 GLU A C 1
ATOM 1920 O O . GLU A 1 256 ? -24.435 6.713 16.202 1.00 97.38 256 GLU A O 1
ATOM 1925 N N . ARG A 1 257 ? -26.540 6.108 15.715 1.00 97.38 257 ARG A N 1
ATOM 1926 C CA . ARG A 1 257 ? -26.519 6.597 14.321 1.00 97.38 257 ARG A CA 1
ATOM 1927 C C . ARG A 1 257 ? -26.000 8.028 14.175 1.00 97.38 257 ARG A C 1
ATOM 1929 O O . ARG A 1 257 ? -25.169 8.305 13.314 1.00 97.38 257 ARG A O 1
ATOM 1936 N N . ASP A 1 258 ? -26.443 8.943 15.031 1.00 98.19 258 ASP A N 1
ATOM 1937 C CA . ASP A 1 258 ? -26.004 10.342 14.970 1.00 98.19 258 ASP A CA 1
ATOM 1938 C C . ASP A 1 258 ? -24.498 10.495 15.213 1.00 98.19 258 ASP A C 1
ATOM 1940 O O . ASP A 1 258 ? -23.844 11.353 14.612 1.00 98.19 258 ASP A O 1
ATOM 1944 N N . LEU A 1 259 ? -23.935 9.672 16.103 1.00 97.75 259 LEU A N 1
ATOM 1945 C CA . LEU A 1 259 ? -22.500 9.646 16.364 1.00 97.75 259 LEU A CA 1
ATOM 1946 C C . LEU A 1 259 ? -21.747 9.007 15.197 1.00 97.75 259 LEU A C 1
ATOM 1948 O O . LEU A 1 259 ? -20.703 9.538 14.825 1.00 97.75 259 LEU A O 1
ATOM 1952 N N . ALA A 1 260 ? -22.272 7.933 14.602 1.00 98.25 260 ALA A N 1
ATOM 1953 C CA . ALA A 1 260 ? -21.687 7.288 13.428 1.00 98.25 260 ALA A CA 1
ATOM 1954 C C . ALA A 1 260 ? -21.588 8.252 12.235 1.00 98.25 260 ALA A C 1
ATOM 1956 O O . ALA A 1 260 ? -20.506 8.445 11.683 1.00 98.25 260 ALA A O 1
ATOM 1957 N N . LEU A 1 261 ? -22.678 8.961 11.915 1.00 98.50 261 LEU A N 1
ATOM 1958 C CA . LEU A 1 261 ? -22.717 9.966 10.845 1.00 98.50 261 LEU A CA 1
ATOM 1959 C C . LEU A 1 261 ? -21.681 11.078 11.047 1.00 98.50 261 LEU A C 1
ATOM 1961 O O . LEU A 1 261 ? -21.037 11.514 10.090 1.00 98.50 261 LEU A O 1
ATOM 1965 N N . ARG A 1 262 ? -21.500 11.547 12.289 1.00 98.38 262 ARG A N 1
ATOM 1966 C CA . ARG A 1 262 ? -20.443 12.518 12.613 1.00 98.38 262 ARG A CA 1
ATOM 1967 C C . ARG A 1 262 ? -19.054 11.926 12.399 1.00 98.38 262 ARG A C 1
ATOM 1969 O O . ARG A 1 262 ? -18.202 12.616 11.846 1.00 98.38 262 ARG A O 1
ATOM 1976 N N . THR A 1 263 ? -18.836 10.671 12.788 1.00 98.00 263 THR A N 1
ATOM 1977 C CA . THR A 1 263 ? -17.556 9.987 12.568 1.00 98.00 263 THR A CA 1
ATOM 1978 C C . THR A 1 263 ? -17.229 9.861 11.082 1.00 98.00 263 THR A C 1
ATOM 1980 O O . THR A 1 263 ? -16.121 10.200 10.682 1.00 98.00 263 THR A O 1
ATOM 1983 N N . TYR A 1 264 ? -18.182 9.448 10.243 1.00 98.56 264 TYR A N 1
ATOM 1984 C CA . TYR A 1 264 ? -17.945 9.321 8.801 1.00 98.56 264 TYR A CA 1
ATOM 1985 C C . TYR A 1 264 ? -17.638 10.665 8.141 1.00 98.56 264 TYR A C 1
ATOM 1987 O O . TYR A 1 264 ? -16.710 10.767 7.345 1.00 98.56 264 TYR A O 1
ATOM 1995 N N . ARG A 1 265 ? -18.353 11.733 8.520 1.00 98.56 265 ARG A N 1
ATOM 1996 C CA . ARG A 1 265 ? -18.023 13.093 8.060 1.00 98.56 265 ARG A CA 1
ATOM 1997 C C . ARG A 1 265 ? -16.623 13.519 8.491 1.00 98.56 265 ARG A C 1
ATOM 1999 O O . ARG A 1 265 ? -15.951 14.194 7.722 1.00 98.56 265 ARG A O 1
ATOM 2006 N N . ALA A 1 266 ? -16.184 13.119 9.685 1.00 97.31 266 ALA A N 1
ATOM 2007 C CA . ALA A 1 266 ? -14.830 13.398 10.149 1.00 97.31 266 ALA A CA 1
ATOM 2008 C C . ALA A 1 266 ? -13.774 12.695 9.283 1.00 97.31 266 ALA A C 1
ATOM 2010 O O . ALA A 1 266 ? -12.783 13.332 8.952 1.00 97.31 266 ALA A O 1
ATOM 2011 N N . VAL A 1 267 ? -14.007 11.447 8.847 1.00 97.44 267 VAL A N 1
ATOM 2012 C CA . VAL A 1 267 ? -13.111 10.747 7.900 1.00 97.44 267 VAL A CA 1
ATOM 2013 C C . VAL A 1 267 ? -12.944 11.552 6.610 1.00 97.44 267 VAL A C 1
ATOM 2015 O O . VAL A 1 267 ? -11.822 11.782 6.176 1.00 97.44 267 VAL A O 1
ATOM 2018 N N . LEU A 1 268 ? -14.049 12.033 6.031 1.00 97.25 268 LEU A N 1
ATOM 2019 C CA . LEU A 1 268 ? -14.029 12.821 4.789 1.00 97.25 268 LEU A CA 1
ATOM 2020 C C . LEU A 1 268 ? -13.397 14.214 4.946 1.00 97.25 268 LEU A C 1
ATOM 2022 O O . LEU A 1 268 ? -13.110 14.863 3.944 1.00 97.25 268 LEU A O 1
ATOM 2026 N N . ALA A 1 269 ? -13.216 14.684 6.180 1.00 96.12 269 ALA A N 1
ATOM 2027 C CA . ALA A 1 269 ? -12.610 15.974 6.489 1.00 96.12 269 ALA A CA 1
ATOM 2028 C C . ALA A 1 269 ? -11.113 15.878 6.835 1.00 96.12 269 ALA A C 1
ATOM 2030 O O . ALA A 1 269 ? -10.482 16.911 7.054 1.00 96.12 269 ALA A O 1
ATOM 2031 N N . LEU A 1 270 ? -10.546 14.668 6.922 1.00 92.12 270 LEU A N 1
ATOM 2032 C CA . LEU A 1 270 ? -9.118 14.486 7.178 1.00 92.12 270 LEU A CA 1
ATOM 2033 C C . LEU A 1 270 ? -8.282 15.005 6.005 1.00 92.12 270 LEU A C 1
ATOM 2035 O O . LEU A 1 270 ? -8.671 14.875 4.846 1.00 92.12 270 LEU A O 1
ATOM 2039 N N . ALA A 1 271 ? -7.088 15.523 6.310 1.00 87.50 271 ALA A N 1
ATOM 2040 C CA . ALA A 1 271 ? -6.113 15.914 5.290 1.00 87.50 271 ALA A CA 1
ATOM 2041 C C . ALA A 1 271 ? -5.700 14.725 4.402 1.00 87.50 271 ALA A C 1
ATOM 2043 O O . ALA A 1 271 ? -5.406 14.898 3.221 1.00 87.50 271 ALA A O 1
ATOM 2044 N N . TYR A 1 272 ? -5.711 13.514 4.966 1.00 88.25 272 TYR A N 1
ATOM 2045 C CA . TYR A 1 272 ? -5.576 12.263 4.235 1.00 88.25 272 TYR A CA 1
ATOM 2046 C C . TYR A 1 272 ? -6.330 11.132 4.949 1.00 88.25 272 TYR A C 1
ATOM 2048 O O . TYR A 1 272 ? -6.315 11.033 6.176 1.00 88.25 272 TYR A O 1
ATOM 2056 N N . ALA A 1 273 ? -6.953 10.256 4.165 1.00 91.62 273 ALA A N 1
ATOM 2057 C CA . ALA A 1 273 ? -7.467 8.960 4.588 1.00 91.62 273 ALA A CA 1
ATOM 2058 C C . ALA A 1 273 ? -7.307 7.974 3.416 1.00 91.62 273 ALA A C 1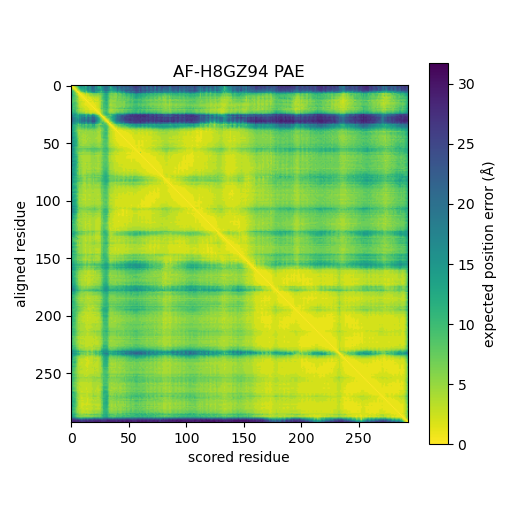
ATOM 2060 O O . ALA A 1 273 ? -7.485 8.394 2.271 1.00 91.62 273 ALA A O 1
ATOM 2061 N N . PRO A 1 274 ? -6.981 6.694 3.673 1.00 91.56 274 PRO A N 1
ATOM 2062 C CA . PRO A 1 274 ? -6.848 5.701 2.607 1.00 91.56 274 PRO A CA 1
ATOM 2063 C C . PRO A 1 274 ? -8.205 5.431 1.949 1.00 91.56 274 PRO A C 1
ATOM 2065 O O . PRO A 1 274 ? -9.243 5.567 2.610 1.00 91.56 274 PRO A O 1
ATOM 2068 N N . GLU A 1 275 ? -8.215 4.996 0.683 1.00 92.75 275 GLU A N 1
ATOM 2069 C CA . GLU A 1 275 ? -9.467 4.879 -0.088 1.00 92.75 275 GLU A CA 1
ATOM 2070 C C . GLU A 1 275 ? -10.490 3.968 0.604 1.00 92.75 275 GLU A C 1
ATOM 2072 O O . GLU A 1 275 ? -11.653 4.335 0.737 1.00 92.75 275 GLU A O 1
ATOM 2077 N N . VAL A 1 276 ? -10.049 2.850 1.191 1.00 92.88 276 VAL A N 1
ATOM 2078 C CA . VAL A 1 276 ? -10.930 1.939 1.947 1.00 92.88 276 VAL A CA 1
ATOM 2079 C C . VAL A 1 276 ? -11.675 2.635 3.098 1.00 92.88 276 VAL A C 1
ATOM 2081 O O . VAL A 1 276 ? -12.829 2.309 3.391 1.00 92.88 276 VAL A O 1
ATOM 2084 N N . ALA A 1 277 ? -11.052 3.616 3.759 1.00 95.81 277 ALA A N 1
ATOM 2085 C CA . ALA A 1 277 ? -11.693 4.390 4.819 1.00 95.81 277 ALA A CA 1
ATOM 2086 C C . ALA A 1 277 ? -12.682 5.412 4.243 1.00 95.81 277 ALA A C 1
ATOM 2088 O O . ALA A 1 277 ? -13.768 5.586 4.801 1.00 95.81 277 ALA A O 1
ATOM 2089 N N . LEU A 1 278 ? -12.329 6.054 3.123 1.00 97.50 278 LEU A N 1
ATOM 2090 C CA . LEU A 1 278 ? -13.201 6.988 2.408 1.00 97.50 278 LEU A CA 1
ATOM 2091 C C . LEU A 1 278 ? -14.456 6.284 1.883 1.00 97.50 278 LEU A C 1
ATOM 2093 O O . LEU A 1 278 ? -15.564 6.760 2.123 1.00 97.50 278 LEU A O 1
ATOM 2097 N N . GLU A 1 279 ? -14.301 5.133 1.230 1.00 97.50 279 GLU A N 1
ATOM 2098 C CA . GLU A 1 279 ? -15.403 4.288 0.762 1.00 97.50 279 GLU A CA 1
ATOM 2099 C C . GLU A 1 279 ? -16.290 3.839 1.923 1.00 97.50 279 GLU A C 1
ATOM 2101 O O . GLU A 1 279 ? -17.506 4.014 1.875 1.00 97.50 279 GLU A O 1
ATOM 2106 N N . THR A 1 280 ? -15.690 3.346 3.012 1.00 97.56 280 THR A N 1
ATOM 2107 C CA . THR A 1 280 ? -16.439 2.950 4.216 1.00 97.56 280 THR A CA 1
ATOM 2108 C C . THR A 1 280 ? -17.263 4.113 4.770 1.00 97.56 280 THR A C 1
ATOM 2110 O O . THR A 1 280 ? -18.432 3.937 5.110 1.00 97.56 280 THR A O 1
ATOM 2113 N N . ALA A 1 281 ? -16.680 5.312 4.843 1.00 98.19 281 ALA A N 1
ATOM 2114 C CA . ALA A 1 281 ? -17.369 6.497 5.336 1.00 98.19 281 ALA A CA 1
ATOM 2115 C C . ALA A 1 281 ? -18.504 6.948 4.407 1.00 98.19 281 ALA A C 1
ATOM 2117 O O . ALA A 1 281 ? -19.589 7.267 4.892 1.00 98.19 281 ALA A O 1
ATOM 2118 N N . ARG A 1 282 ? -18.286 6.949 3.085 1.00 98.50 282 ARG A N 1
ATOM 2119 C CA . ARG A 1 282 ? -19.324 7.264 2.087 1.00 98.50 282 ARG A CA 1
ATOM 2120 C C . ARG A 1 282 ? -20.493 6.283 2.197 1.00 98.50 282 ARG A C 1
ATOM 2122 O O . ARG A 1 282 ? -21.624 6.722 2.390 1.00 98.50 282 ARG A O 1
ATOM 2129 N N . ASN A 1 283 ? -20.206 4.982 2.214 1.00 97.88 283 ASN A N 1
ATOM 2130 C CA . ASN A 1 283 ? -21.217 3.934 2.367 1.00 97.88 283 ASN A CA 1
ATOM 2131 C C . ASN A 1 283 ? -21.995 4.095 3.679 1.00 97.88 283 ASN A C 1
ATOM 2133 O O . ASN A 1 283 ? -23.222 4.049 3.680 1.00 97.88 283 ASN A O 1
ATOM 2137 N N . GLY A 1 284 ? -21.294 4.367 4.784 1.00 96.94 284 GLY A N 1
ATOM 2138 C CA . GLY A 1 284 ? -21.902 4.580 6.097 1.00 96.94 284 GLY A CA 1
ATOM 2139 C C . GLY A 1 284 ? -22.806 5.812 6.178 1.00 96.94 284 GLY A C 1
ATOM 2140 O O . GLY A 1 284 ? -23.782 5.813 6.930 1.00 96.94 284 GLY A O 1
ATOM 2141 N N . LEU A 1 285 ? -22.527 6.868 5.407 1.00 97.81 285 LEU A N 1
ATOM 2142 C CA . LEU A 1 285 ? -23.396 8.048 5.322 1.00 97.81 285 LEU A CA 1
ATOM 2143 C C . LEU A 1 285 ? -24.711 7.744 4.604 1.00 97.81 285 LEU A C 1
ATOM 2145 O O . LEU A 1 285 ? -25.747 8.279 5.000 1.00 97.81 285 LEU A O 1
ATOM 2149 N N . GLU A 1 286 ? -24.669 6.879 3.595 1.00 96.94 286 GLU A N 1
ATOM 2150 C CA . GLU A 1 286 ? -25.840 6.467 2.822 1.00 96.94 286 GLU A CA 1
ATOM 2151 C C . GLU A 1 286 ? -26.675 5.431 3.577 1.00 96.94 286 GLU A C 1
ATOM 2153 O O . GLU A 1 286 ? -27.878 5.618 3.767 1.00 96.94 286 GLU A O 1
ATOM 2158 N N . THR A 1 287 ? -26.030 4.369 4.063 1.00 95.62 287 THR A N 1
ATOM 2159 C CA . THR A 1 287 ? -26.686 3.215 4.688 1.00 95.62 287 THR A CA 1
ATOM 2160 C C . THR A 1 287 ? -25.997 2.865 6.011 1.00 95.62 287 THR A C 1
ATOM 2162 O O . THR A 1 287 ? -24.772 2.763 6.050 1.00 95.62 287 THR A O 1
ATOM 2165 N N . PRO A 1 288 ? -26.739 2.693 7.122 1.00 95.31 288 PRO A N 1
ATOM 2166 C CA . PRO A 1 288 ? -26.145 2.261 8.383 1.00 95.31 288 PRO A CA 1
ATOM 2167 C C . PRO A 1 288 ? -25.614 0.828 8.287 1.00 95.31 288 PRO A C 1
ATOM 2169 O O . PRO A 1 288 ? -26.272 -0.044 7.722 1.00 95.31 288 PRO A O 1
ATOM 2172 N N . PHE A 1 289 ? -24.455 0.576 8.894 1.00 94.50 289 PHE A N 1
ATOM 2173 C CA . PHE A 1 289 ? -23.922 -0.782 9.023 1.00 94.50 289 PHE A CA 1
ATOM 2174 C C . PHE A 1 289 ? -24.663 -1.578 10.111 1.00 94.50 289 PHE A C 1
ATOM 2176 O O . PHE A 1 289 ? -25.054 -1.035 11.144 1.00 94.50 289 PHE A O 1
ATOM 2183 N N . GLY A 1 290 ? -24.832 -2.884 9.901 1.00 88.06 290 GLY A N 1
ATOM 2184 C CA . GLY A 1 290 ? -25.510 -3.792 10.829 1.00 88.06 290 GLY A CA 1
ATOM 2185 C C . GLY A 1 290 ? -24.972 -5.219 10.731 1.00 88.06 290 GLY A C 1
ATOM 2186 O O . GLY A 1 290 ? -24.227 -5.550 9.812 1.00 88.06 290 GLY A O 1
ATOM 2187 N N . PHE A 1 291 ? -25.353 -6.088 11.673 1.00 67.25 291 PHE A N 1
ATOM 2188 C CA . PHE A 1 291 ? -25.120 -7.526 11.525 1.00 67.25 291 PHE A CA 1
ATOM 2189 C C . PHE A 1 291 ? -26.125 -8.092 10.511 1.00 67.25 291 PHE A C 1
ATOM 2191 O O . PHE A 1 291 ? -27.262 -8.396 10.866 1.00 67.25 291 PHE A O 1
ATOM 2198 N N . GLY A 1 292 ? -25.708 -8.201 9.248 1.00 52.88 292 GLY A N 1
ATOM 2199 C CA . GLY A 1 292 ? -26.515 -8.746 8.153 1.00 52.88 292 GLY A CA 1
ATOM 2200 C C . GLY A 1 292 ? -26.763 -7.718 7.052 1.00 52.88 292 GLY A C 1
ATOM 2201 O O . GLY A 1 292 ? -27.736 -6.968 7.110 1.00 52.88 292 GLY A O 1
ATOM 2202 N N . GLY A 1 293 ? -25.873 -7.719 6.060 1.00 36.66 293 GLY A N 1
ATOM 2203 C CA . GLY A 1 293 ? -25.856 -6.828 4.902 1.00 36.66 293 GLY A CA 1
ATOM 2204 C C . GLY A 1 293 ? -24.448 -6.727 4.354 1.00 36.66 293 GLY A C 1
ATOM 2205 O O . GLY A 1 293 ? -23.663 -5.978 4.970 1.00 36.66 293 GLY A O 1
#

Solvent-accessible surface area (backbone atoms only — not comparable to full-atom values): 15971 Å² total; per-residue (Å²): 108,52,41,48,46,68,84,59,89,73,44,65,62,74,31,35,37,48,47,57,71,34,62,71,57,51,68,70,40,92,93,70,58,40,68,55,76,89,56,66,66,32,56,54,43,26,53,53,50,51,60,57,28,62,77,35,78,68,34,44,49,31,52,51,51,29,51,50,32,50,50,53,44,49,57,62,67,70,43,90,75,45,62,63,47,66,77,24,69,71,46,50,51,43,40,51,51,29,53,51,45,29,29,75,40,50,37,84,36,46,56,46,45,32,44,71,62,52,41,53,56,41,38,60,51,49,75,75,58,79,63,46,81,48,69,58,77,70,52,40,66,64,42,45,71,68,34,76,86,64,76,80,80,78,42,72,77,66,71,87,48,70,70,49,52,52,43,51,52,49,52,51,52,67,64,60,60,95,86,57,62,57,65,60,52,39,57,56,46,72,72,56,77,50,51,56,66,44,40,45,31,55,44,28,32,35,40,11,51,44,27,45,75,71,65,37,51,67,59,13,46,56,26,23,53,55,13,63,74,52,54,58,84,70,47,44,42,46,50,60,13,46,32,33,27,52,48,16,42,46,26,25,58,70,68,38,48,75,59,14,47,51,30,22,53,49,35,74,64,44,97,52,45,39,68,73,24,49,52,48,16,55,50,44,65,78,45,76,46,57,97,80,128

Nearest PDB structures (foldseek):
  4wnd-assembly1_A  TM=3.862E-01  e=2.704E-01  Homo sapiens
  3sf4-assembly3_C  TM=4.171E-01  e=5.863E-01  Homo sapiens
  3ro2-assembly1_A  TM=3.575E-01  e=4.669E-01  Mus musculus
  4a1s-assembly1_B  TM=3.575E-01  e=7.704E-01  Drosophila melanogaster
  4wnf-assembly1_A  TM=3.830E-01  e=1.670E+00  Homo sapiens

Foldseek 3Di:
DAEEEDQDPVPVCLFQQVLLVHDYQYQDDPPDHGLQDDLVVLVVLLVVLLVVLVVDPLSVVLVVQLVVLVVQLVVQVPPDDALCRLPDPVNLVSLVSSQVSQCVSQNQGSSNSNLLVSLLSSLVSPVVDDHYYHDDSSSVNVNCVSVVVDDDDPSVPDDQDPLNVLVVLLVPLVVDDPPDPLVVSLVVLVVDCADSRGHNLSSLLSSLVSCVVVVNLVSNLVSLVVSCVPDDPCHSVQSLLSSLLSNLLSCLQVVVLVVSLVSLVVSVVRPDYDVVSVVSSVVCNVDHHYDPD

Secondary structure (DSSP, 8-state):
--------TT-THHHHHHHTTPPP--S--TTT--SS---HHHHHHHHHHHHHHHTSHHHHHHHHHHHHHHHHHHHHHHS---HHHHTSHHHHHHHHHHHHHHHHHH-SSGGGTTHHHHHHHHHHHHTT--S-----TTTHHHHHHH-TT------TT----HHHHHHHHHHHHHH--TT--HHHHHHHHHT----SSS-HHHHHHHHHHHHHHTT-HHHHHHHHHHHHTT-BTTBSHHHHHHHHHHHHHHHHHTT-HHHHHHHHHHHHTSS---HHHHHHHHHHHHS---S--

Sequence (293 aa):
MWWASSADPDHPLRDALPAAGFTLRGVALEEGGALTPDWQWADLERAQLESFLAQYPQGRGRLRAAAAAEAELGALLSRPLTPARVLSPEVLDGVRAYHEATRAALDEGPGTRWQARRLDELAARLAAVEGAALVPLDDLPGVLERLPEAVLPQLDTLVPGESSRLRALADRAWRLRDDDDLSALFTALTRETGDAVTPLAELRAAAGGLALAAGDLGEARTRLEAAAHALRGDEPRSLAGLVLARLGQVRDMQGERDLALRTYRAVLALAYAPEVALETARNGLETPFGFGG

Radius of gyration: 22.73 Å; Cα contacts (8 Å, |Δi|>4): 368; chains: 1; bounding box: 55×45×63 Å

Mean predicted aligned error: 6.51 Å